Protein AF-A0A497JH13-F1 (afdb_monomer)

Solvent-accessible surface area (backbone atoms only — not comparable to full-atom values): 9779 Å² total; per-residue (Å²): 143,87,66,75,63,64,57,53,52,51,52,52,53,51,50,53,54,51,53,51,50,53,52,52,50,50,54,51,53,50,53,51,51,52,51,50,52,52,50,51,52,51,53,50,50,53,50,52,53,51,50,52,52,51,51,53,53,52,52,50,53,51,52,52,51,54,50,51,51,51,51,50,52,52,50,53,49,54,51,54,51,50,53,51,53,49,51,52,52,52,57,51,58,72,45,37,68,62,48,49,70,30,69,67,48,52,52,55,50,62,74,70,51,70,96,70,60,76,36,26,41,16,37,42,71,74,53,38,77,72,43,76,66,43,42,80,38,87,93,45,40,29,39,33,41,34,38,98,90,50,74,51,77,58,26,51,63,59,54,47,61,77,38,39,68,62,51,52,52,49,50,48,50,75,76,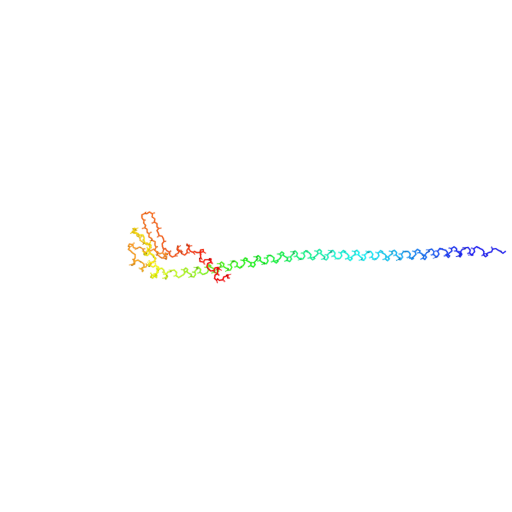74,104

Radius of gyration: 49.47 Å; Cα contacts (8 Å, |Δi|>4): 116; chains: 1; bounding box: 92×30×141 Å

Sequence (177 aa):
MQLGNKEYIKESIKQYYLEQLKEFHKEIQQKEKEIQLKAAEQIKRLREEALQRLQRELATVRASTLNEEKLKAKREYEMLREELIERVLQELKKKLPQLSSSQQYIKAVKRNMPKEYEYALVGNEKLKKIFKKAKISKGIQGVKFVTKDAVIDFTLDRMLEAKQDMIRESIAKEVFS

Organism: NCBI:txid3101447

Foldseek 3Di:
DPDVPPVVVVVVVVVVVVVVVVVVVVVVVVVVVVVVVVVVVVVVVVVVVVVVVVVVVVVVVVVVVVVVVVVVVVVVVVVVLVVVLVVVLVVVVVCLLVVQLDPVLVVVCVVVPDPDFPAKEACDPSVVVVDPRYDYDHPFRHIWTHHPVDIRDSTPVVVCVVCSVVSSVVCCVPPPD

pLDDT: mean 89.24, std 7.9, range [43.53, 96.62]

Mean predicted aligned error: 11.91 Å

Structure (mmCIF, N/CA/C/O backbone):
data_AF-A0A497JH13-F1
#
_entry.id   AF-A0A497JH13-F1
#
loop_
_atom_site.group_PDB
_atom_site.id
_atom_site.type_symbol
_atom_site.label_atom_id
_atom_site.label_alt_id
_atom_site.label_comp_id
_atom_site.label_asym_id
_atom_site.label_entity_id
_atom_site.label_seq_id
_atom_site.pdbx_PDB_ins_code
_atom_site.Cartn_x
_atom_site.Cartn_y
_atom_site.Cartn_z
_atom_site.occupancy
_atom_site.B_iso_or_equiv
_atom_site.auth_seq_id
_atom_site.auth_comp_id
_atom_site.auth_asym_id
_atom_site.auth_atom_id
_atom_site.pdbx_PDB_model_num
ATOM 1 N N . MET A 1 1 ? -58.836 -1.565 98.739 1.00 43.53 1 MET A N 1
ATOM 2 C CA . MET A 1 1 ? -58.625 -2.287 97.464 1.00 43.53 1 MET A CA 1
ATOM 3 C C . MET A 1 1 ? -58.369 -1.274 96.349 1.00 43.53 1 MET A C 1
ATOM 5 O O . MET A 1 1 ? -59.324 -0.749 95.803 1.00 43.53 1 MET A O 1
ATOM 9 N N . GLN A 1 2 ? -57.111 -0.937 96.046 1.00 48.12 2 GLN A N 1
ATOM 10 C CA . GLN A 1 2 ? -56.742 -0.070 94.908 1.00 48.12 2 GLN A CA 1
ATOM 11 C C . GLN A 1 2 ? -55.354 -0.474 94.371 1.00 48.12 2 GLN A C 1
ATOM 13 O O . GLN A 1 2 ? -54.398 0.289 94.439 1.00 48.12 2 GLN A O 1
ATOM 18 N N . LEU A 1 3 ? -55.227 -1.711 93.882 1.00 47.97 3 LEU A N 1
ATOM 19 C CA . LEU A 1 3 ? -54.008 -2.192 93.206 1.00 47.97 3 LEU A CA 1
ATOM 20 C C . LEU A 1 3 ? -54.233 -2.498 91.712 1.00 47.97 3 LEU A C 1
ATOM 22 O O . LEU A 1 3 ? -53.306 -2.352 90.928 1.00 47.97 3 LEU A O 1
ATOM 26 N N . GLY A 1 4 ? -55.473 -2.749 91.272 1.00 54.22 4 GLY A N 1
ATOM 27 C CA . GLY A 1 4 ? -55.774 -3.124 89.880 1.00 54.22 4 GLY A CA 1
ATOM 28 C C . GLY A 1 4 ? -55.618 -2.028 88.812 1.00 54.22 4 GLY A C 1
ATOM 29 O O . GLY A 1 4 ? -55.658 -2.338 87.629 1.00 54.22 4 GLY A O 1
ATOM 30 N N . ASN A 1 5 ? -55.421 -0.756 89.184 1.00 65.81 5 ASN A N 1
ATOM 31 C CA . ASN A 1 5 ? -55.412 0.358 88.220 1.00 65.81 5 ASN A CA 1
ATOM 32 C C . ASN A 1 5 ? -53.997 0.734 87.731 1.00 65.81 5 ASN A C 1
ATOM 34 O O . ASN A 1 5 ? -53.812 1.164 86.598 1.00 65.81 5 ASN A O 1
ATOM 38 N N . LYS A 1 6 ? -52.963 0.545 88.564 1.00 69.00 6 LYS A N 1
ATOM 39 C CA . LYS A 1 6 ? -51.573 0.900 88.210 1.00 69.00 6 LYS A CA 1
ATOM 40 C C . LYS A 1 6 ? -50.921 -0.126 87.282 1.00 69.00 6 LYS A C 1
ATOM 42 O O . LYS A 1 6 ? -50.152 0.256 86.404 1.00 69.00 6 LYS A O 1
ATOM 47 N N . GLU A 1 7 ? -51.217 -1.409 87.470 1.00 76.69 7 GLU A N 1
ATOM 48 C CA . GLU A 1 7 ? -50.731 -2.487 86.597 1.00 76.69 7 GLU A CA 1
ATOM 49 C C . GLU A 1 7 ? -51.400 -2.440 85.224 1.00 76.69 7 GLU A C 1
ATOM 51 O O . GLU A 1 7 ? -50.707 -2.522 84.214 1.00 76.69 7 GLU A O 1
ATOM 56 N N . TYR A 1 8 ? -52.703 -2.156 85.173 1.00 79.81 8 TYR A N 1
ATOM 57 C CA . TYR A 1 8 ? -53.435 -1.989 83.916 1.00 79.81 8 TYR A CA 1
ATOM 58 C C . TYR A 1 8 ? -52.899 -0.827 83.058 1.00 79.81 8 TYR A C 1
ATOM 60 O O . TYR A 1 8 ? -52.722 -0.961 81.845 1.00 79.81 8 TYR A O 1
ATOM 68 N N . ILE A 1 9 ? -52.563 0.306 83.689 1.00 81.00 9 ILE A N 1
ATOM 69 C CA . ILE A 1 9 ? -51.946 1.455 83.005 1.00 81.00 9 ILE A CA 1
ATOM 70 C C . ILE A 1 9 ? -50.546 1.102 82.480 1.00 81.00 9 ILE A C 1
ATOM 72 O O . ILE A 1 9 ? -50.215 1.448 81.348 1.00 81.00 9 ILE A O 1
ATOM 76 N N . LYS A 1 10 ? -49.725 0.384 83.260 1.00 85.00 10 LYS A N 1
ATOM 77 C CA . LYS A 1 10 ? -48.391 -0.058 82.814 1.00 85.00 10 LYS A CA 1
ATOM 78 C C . LYS A 1 10 ? -48.466 -1.002 81.614 1.00 85.00 10 LYS A C 1
ATOM 80 O O . LYS A 1 10 ? -47.692 -0.833 80.675 1.00 85.00 10 LYS A O 1
ATOM 85 N N . GLU A 1 11 ? -49.393 -1.957 81.632 1.00 85.38 11 GLU A N 1
ATOM 86 C CA . GLU A 1 11 ? -49.595 -2.895 80.523 1.00 85.38 11 GLU A CA 1
ATOM 87 C C . GLU A 1 11 ? -50.052 -2.153 79.257 1.00 85.38 11 GLU A C 1
ATOM 89 O O . GLU A 1 11 ? -49.515 -2.384 78.178 1.00 85.38 11 GLU A O 1
ATOM 94 N N . SER A 1 12 ? -50.962 -1.184 79.400 1.00 83.06 12 SER A N 1
ATOM 95 C CA . SER A 1 12 ? -51.455 -0.361 78.284 1.00 83.06 12 SER A CA 1
ATOM 96 C C . SER A 1 12 ? -50.350 0.500 77.661 1.00 83.06 12 SER A C 1
ATOM 98 O O . SER A 1 12 ? -50.209 0.545 76.441 1.00 83.06 12 SER A O 1
ATOM 100 N N . ILE A 1 13 ? -49.511 1.132 78.490 1.00 86.06 13 ILE A N 1
ATOM 101 C CA . ILE A 1 13 ? -48.342 1.897 78.026 1.00 86.06 13 ILE A CA 1
ATOM 102 C C . ILE A 1 13 ? -47.357 0.977 77.292 1.00 86.06 13 ILE A C 1
ATOM 104 O O . ILE A 1 13 ? -46.839 1.329 76.233 1.00 86.06 13 ILE A O 1
ATOM 108 N N . LYS A 1 14 ? -47.115 -0.226 77.822 1.00 89.50 14 LYS A N 1
ATOM 109 C CA . LYS A 1 14 ? -46.233 -1.216 77.197 1.00 89.50 14 LYS A CA 1
ATOM 110 C C . LYS A 1 14 ? -46.767 -1.678 75.838 1.00 89.50 14 LYS A C 1
ATOM 112 O O . LYS A 1 14 ? -45.983 -1.767 74.899 1.00 89.50 14 LYS A O 1
ATOM 117 N N . GLN A 1 15 ? -48.070 -1.936 75.717 1.00 89.56 15 GLN A N 1
ATOM 118 C CA . GLN A 1 15 ? -48.700 -2.298 74.441 1.00 89.56 15 GLN A CA 1
ATOM 119 C C . GLN A 1 15 ? -48.585 -1.165 73.415 1.00 89.56 15 GLN A C 1
ATOM 121 O O . GLN A 1 15 ? -48.159 -1.420 72.293 1.00 89.56 15 GLN A O 1
ATOM 126 N N . TYR A 1 16 ? -48.831 0.084 73.821 1.00 91.31 16 TYR A N 1
ATOM 127 C CA . TYR A 1 16 ? -48.671 1.254 72.952 1.00 91.31 16 TYR A CA 1
ATOM 128 C C . TYR A 1 16 ? -47.244 1.381 72.392 1.00 91.31 16 TYR A C 1
ATOM 130 O O . TYR A 1 16 ? -47.050 1.533 71.187 1.00 91.31 16 TYR A O 1
ATOM 138 N N . TYR A 1 17 ? -46.218 1.250 73.243 1.00 91.00 17 TYR A N 1
ATOM 139 C CA . TYR A 1 17 ? -44.827 1.288 72.778 1.00 91.00 17 TYR A CA 1
ATOM 140 C C . TYR A 1 17 ? -44.449 0.074 71.918 1.00 91.00 17 TYR A C 1
ATOM 142 O O . TYR A 1 17 ? -43.650 0.211 70.994 1.00 91.00 17 TYR A O 1
ATOM 150 N N . LEU A 1 18 ? -45.016 -1.109 72.181 1.00 93.00 18 LEU A N 1
ATOM 151 C CA . LEU A 1 18 ? -44.804 -2.295 71.345 1.00 93.00 18 LEU A CA 1
ATOM 152 C C . LEU A 1 18 ? -45.446 -2.152 69.960 1.00 93.00 18 LEU A C 1
ATOM 154 O O . LEU A 1 18 ? -44.861 -2.604 68.976 1.00 93.00 18 LEU A O 1
ATOM 158 N N . GLU A 1 19 ? -46.620 -1.529 69.862 1.00 91.56 19 GLU A N 1
ATOM 159 C CA . GLU A 1 19 ? -47.260 -1.210 68.582 1.00 91.56 19 GLU A CA 1
ATOM 160 C C . GLU A 1 19 ? -46.452 -0.176 67.797 1.00 91.56 19 GLU A C 1
ATOM 162 O O . GLU A 1 19 ? -46.115 -0.430 66.641 1.00 91.56 19 GLU A O 1
ATOM 167 N N . GLN A 1 20 ? -46.020 0.907 68.451 1.00 91.12 20 GLN A N 1
ATOM 168 C CA . GLN A 1 20 ? -45.121 1.902 67.853 1.00 91.12 20 GLN A CA 1
ATOM 169 C C . GLN A 1 20 ? -43.818 1.263 67.349 1.00 91.12 20 GLN A C 1
ATOM 171 O O . GLN A 1 20 ? -43.392 1.516 66.225 1.00 91.12 20 GLN A O 1
ATOM 176 N N . LEU A 1 21 ? -43.197 0.377 68.138 1.00 90.88 21 LEU A N 1
ATOM 177 C CA . LEU A 1 21 ? -41.993 -0.347 67.720 1.00 90.88 21 LEU A CA 1
ATOM 178 C C . LEU A 1 21 ? -42.239 -1.220 66.484 1.00 90.88 21 LEU A C 1
ATOM 180 O O . LEU A 1 21 ? -41.375 -1.281 65.610 1.00 90.88 21 LEU A O 1
ATOM 184 N N . LYS A 1 22 ? -43.400 -1.878 66.379 1.00 92.25 22 LYS A N 1
ATOM 185 C CA . LYS A 1 22 ? -43.763 -2.669 65.192 1.00 92.25 22 LYS A CA 1
ATOM 186 C C . LYS A 1 22 ? -43.951 -1.791 63.955 1.00 92.25 22 LYS A C 1
ATOM 188 O O . LYS A 1 22 ? -43.537 -2.205 62.874 1.00 92.25 22 LYS A O 1
ATOM 193 N N . GLU A 1 23 ? -44.556 -0.613 64.094 1.00 92.12 23 GLU A N 1
ATOM 194 C CA . GLU A 1 23 ? -44.700 0.348 62.993 1.00 92.12 23 GLU A CA 1
ATOM 195 C C . GLU A 1 23 ? -43.343 0.882 62.532 1.00 92.12 23 GLU A C 1
ATOM 197 O O . GLU A 1 23 ? -43.025 0.770 61.348 1.00 92.12 23 GLU A O 1
ATOM 202 N N . PHE A 1 24 ? -42.485 1.321 63.458 1.00 92.25 24 PHE A N 1
ATOM 203 C CA . PHE A 1 24 ? -41.126 1.753 63.122 1.00 92.25 24 PHE A CA 1
ATOM 204 C C . PHE A 1 24 ? -40.323 0.652 62.425 1.00 92.25 24 PHE A C 1
ATOM 206 O O . PHE A 1 24 ? -39.610 0.921 61.460 1.00 92.25 24 PHE A O 1
ATOM 213 N N . HIS A 1 25 ? -40.453 -0.603 62.863 1.00 92.81 25 HIS A N 1
ATOM 214 C CA . HIS A 1 25 ? -39.753 -1.713 62.220 1.00 92.81 25 HIS A CA 1
ATOM 215 C C . HIS A 1 25 ? -40.239 -1.950 60.783 1.00 92.81 25 HIS A C 1
ATOM 217 O O . HIS A 1 25 ? -39.425 -2.207 59.896 1.00 92.81 25 HIS A O 1
ATOM 223 N N . LYS A 1 26 ? -41.548 -1.819 60.528 1.00 93.88 26 LYS A N 1
ATOM 224 C CA . LYS A 1 26 ? -42.109 -1.898 59.170 1.00 93.88 26 LYS A CA 1
ATOM 225 C C . LYS A 1 26 ? -41.604 -0.760 58.284 1.00 93.88 26 LYS A C 1
ATOM 227 O O . LYS A 1 26 ? -41.206 -1.021 57.151 1.00 93.88 26 LYS A O 1
ATOM 232 N N . GLU A 1 27 ? -41.569 0.470 58.794 1.00 93.31 27 GLU A N 1
ATOM 233 C CA . GLU A 1 27 ? -41.049 1.622 58.048 1.00 93.31 27 GLU A CA 1
ATOM 234 C C . GLU A 1 27 ? -39.561 1.475 57.713 1.00 93.31 27 GLU A C 1
ATOM 236 O O . GLU A 1 27 ? -39.153 1.762 56.587 1.00 93.31 27 GLU A O 1
ATOM 241 N N . ILE A 1 28 ? -38.750 0.995 58.663 1.00 93.44 28 ILE A N 1
ATOM 242 C CA . ILE A 1 28 ? -37.323 0.726 58.441 1.00 93.44 28 ILE A CA 1
ATOM 243 C C . ILE A 1 28 ? -37.155 -0.332 57.349 1.00 93.44 28 ILE A C 1
ATOM 245 O O . ILE A 1 28 ? -36.429 -0.094 56.387 1.00 93.44 28 ILE A O 1
ATOM 249 N N . GLN A 1 29 ? -37.879 -1.452 57.431 1.00 93.62 29 GLN A N 1
ATOM 250 C CA . GLN A 1 29 ? -37.817 -2.507 56.413 1.00 93.62 29 GLN A CA 1
ATOM 251 C C . GLN A 1 29 ? -38.259 -2.017 55.030 1.00 93.62 29 GLN A C 1
ATOM 253 O O . GLN A 1 29 ? -37.704 -2.432 54.010 1.00 93.62 29 GLN A O 1
ATOM 258 N N . GLN A 1 30 ? -39.259 -1.137 54.970 1.00 94.56 30 GLN A N 1
ATOM 259 C CA . GLN A 1 30 ? -39.715 -0.558 53.711 1.00 94.56 30 GLN A CA 1
ATOM 260 C C . GLN A 1 30 ? -38.659 0.385 53.119 1.00 94.56 30 GLN A C 1
ATOM 262 O O . GLN A 1 30 ? -38.332 0.263 51.937 1.00 94.56 30 GLN A O 1
ATOM 267 N N . LYS A 1 31 ? -38.046 1.244 53.943 1.00 93.00 31 LYS A N 1
ATOM 268 C CA . LYS A 1 31 ? -36.932 2.108 53.522 1.00 93.00 31 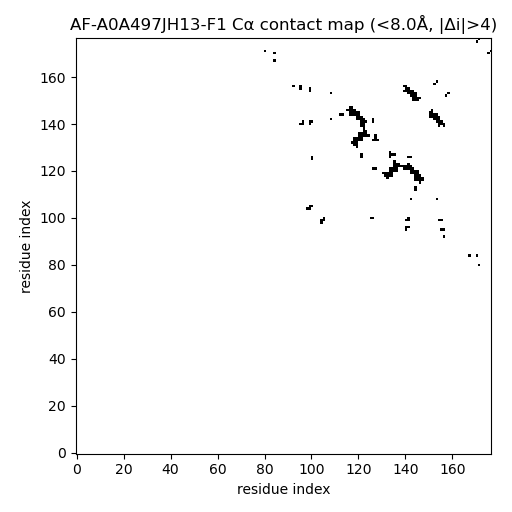LYS A CA 1
ATOM 269 C C . LYS A 1 31 ? -35.711 1.307 53.077 1.00 93.00 31 LYS A C 1
ATOM 271 O O . LYS A 1 31 ? -35.107 1.649 52.065 1.00 93.00 31 LYS A O 1
ATOM 276 N N . GLU A 1 32 ? -35.362 0.229 53.775 1.00 93.62 32 GLU A N 1
ATOM 277 C CA . GLU A 1 32 ? -34.267 -0.659 53.371 1.00 93.62 32 GLU A CA 1
ATOM 278 C C . GLU A 1 32 ? -34.520 -1.275 51.992 1.00 93.62 32 GLU A C 1
ATOM 280 O O . GLU A 1 32 ? -33.629 -1.246 51.142 1.00 93.62 32 GLU A O 1
ATOM 285 N N . LYS A 1 33 ? -35.740 -1.761 51.723 1.00 95.12 33 LYS A N 1
ATOM 286 C CA . LYS A 1 33 ? -36.110 -2.291 50.400 1.00 95.12 33 LYS A CA 1
ATOM 287 C C . LYS A 1 33 ? -36.024 -1.230 49.305 1.00 95.12 33 LYS A C 1
ATOM 289 O O . LYS A 1 33 ? -35.497 -1.509 48.231 1.00 95.12 33 LYS A O 1
ATOM 294 N N . GLU A 1 34 ? -36.503 -0.015 49.565 1.00 95.25 34 GLU A N 1
ATOM 295 C CA . GLU A 1 34 ? -36.404 1.092 48.606 1.00 95.25 34 GLU A CA 1
ATOM 296 C C . GLU A 1 34 ? -34.950 1.476 48.309 1.00 95.25 34 GLU A C 1
ATOM 298 O O . GLU A 1 34 ? -34.594 1.697 47.150 1.00 95.25 34 GLU A O 1
ATOM 303 N N . ILE A 1 35 ? -34.097 1.529 49.336 1.00 94.62 35 ILE A N 1
ATOM 304 C CA . ILE A 1 35 ? -32.666 1.817 49.179 1.00 94.62 35 ILE A CA 1
ATOM 305 C C . ILE A 1 35 ? -31.987 0.705 48.376 1.00 94.62 35 ILE A C 1
ATOM 307 O O . ILE A 1 35 ? -31.229 1.002 47.454 1.00 94.62 35 ILE A O 1
ATOM 311 N N . GLN A 1 36 ? -32.284 -0.563 48.673 1.00 94.69 36 GLN A N 1
ATOM 312 C CA . GLN A 1 36 ? -31.735 -1.704 47.937 1.00 94.69 36 GLN A CA 1
ATOM 313 C C . GLN A 1 36 ? -32.146 -1.688 46.461 1.00 94.69 36 GLN A C 1
ATOM 315 O O . GLN A 1 36 ? -31.299 -1.901 45.594 1.00 94.69 36 GLN A O 1
ATOM 320 N N . LEU A 1 37 ? -33.413 -1.385 46.161 1.00 96.06 37 LEU A N 1
ATOM 321 C CA . LEU A 1 37 ? -33.902 -1.264 44.785 1.00 96.06 37 LEU A CA 1
ATOM 322 C C . LEU A 1 37 ? -33.203 -0.124 44.037 1.00 96.06 37 LEU A C 1
ATOM 324 O O . LEU A 1 37 ? -32.676 -0.345 42.947 1.00 96.06 37 LEU A O 1
ATOM 328 N N . LYS A 1 38 ? -33.111 1.066 44.643 1.00 95.38 38 LYS A N 1
ATOM 329 C CA . LYS A 1 38 ? -32.410 2.214 44.042 1.00 95.38 38 LYS A CA 1
ATOM 330 C C . LYS A 1 38 ? -30.930 1.919 43.806 1.00 95.38 38 LYS A C 1
ATOM 332 O O . LYS A 1 38 ? -30.407 2.230 42.737 1.00 95.38 38 LYS A O 1
ATOM 337 N N . ALA A 1 39 ? -30.260 1.280 44.765 1.00 94.94 39 ALA A N 1
ATOM 338 C CA . ALA A 1 39 ? -28.865 0.878 44.619 1.00 94.94 39 ALA A CA 1
ATOM 339 C C . ALA A 1 39 ? -28.689 -0.146 43.487 1.00 94.94 39 ALA A C 1
ATOM 341 O O . ALA A 1 39 ? -27.774 -0.011 42.675 1.00 94.94 39 ALA A O 1
ATOM 342 N N . ALA A 1 40 ? -29.582 -1.135 43.381 1.00 95.50 40 ALA A N 1
ATOM 343 C CA . ALA A 1 40 ? -29.550 -2.128 42.310 1.00 95.50 40 ALA A CA 1
ATOM 344 C C . ALA A 1 40 ? -29.756 -1.492 40.925 1.00 95.50 40 ALA A C 1
ATOM 346 O O . ALA A 1 40 ? -29.015 -1.801 39.989 1.00 95.50 40 ALA A O 1
ATOM 347 N N . GLU A 1 41 ? -30.708 -0.564 40.793 1.00 96.06 41 GLU A N 1
ATOM 348 C CA . GLU A 1 41 ? -30.922 0.197 39.557 1.00 96.06 41 GLU A CA 1
ATOM 349 C C . GLU A 1 41 ? -29.704 1.047 39.190 1.00 96.06 41 GLU A C 1
ATOM 351 O O . GLU A 1 41 ? -29.288 1.071 38.030 1.00 96.06 41 GLU A O 1
ATOM 356 N N . GLN A 1 42 ? -29.093 1.711 40.172 1.00 95.56 42 GLN A N 1
ATOM 357 C CA . GLN A 1 42 ? -27.920 2.549 39.949 1.00 95.56 42 GLN A CA 1
ATOM 358 C C . GLN A 1 42 ? -26.699 1.717 39.536 1.00 95.56 42 GLN A C 1
ATOM 360 O O . GLN A 1 42 ? -26.006 2.076 38.585 1.00 95.56 42 GLN A O 1
ATOM 365 N N . ILE A 1 43 ? -26.476 0.561 40.171 1.00 95.56 43 ILE A N 1
ATOM 366 C CA . ILE A 1 43 ? -25.432 -0.394 39.772 1.00 95.56 43 ILE A CA 1
ATOM 367 C C . ILE A 1 43 ? -25.677 -0.896 38.347 1.00 95.56 43 ILE A C 1
ATOM 369 O O . ILE A 1 43 ? -24.735 -0.981 37.557 1.00 95.56 43 ILE A O 1
ATOM 373 N N . LYS A 1 44 ? -26.928 -1.214 37.994 1.00 96.25 44 LYS A N 1
ATOM 374 C CA . LYS A 1 44 ? -27.282 -1.656 36.641 1.00 96.25 44 LYS A CA 1
ATOM 375 C C . LYS A 1 44 ? -26.972 -0.574 35.602 1.00 96.25 44 LYS A C 1
ATOM 377 O O . LYS A 1 44 ? -26.292 -0.875 34.624 1.00 96.25 44 LYS A O 1
ATOM 382 N N . ARG A 1 45 ? -27.375 0.677 35.848 1.00 96.19 45 ARG A N 1
ATOM 383 C CA . ARG A 1 45 ? -27.070 1.814 34.959 1.00 96.19 45 ARG A CA 1
ATOM 384 C C . ARG A 1 45 ? -25.568 2.025 34.787 1.00 96.19 45 ARG A C 1
ATOM 386 O O . ARG A 1 45 ? -25.096 2.126 33.661 1.00 96.19 45 ARG A O 1
ATOM 393 N N . LEU A 1 46 ? -24.800 2.006 35.878 1.00 96.25 46 LEU A N 1
ATOM 394 C CA . LEU A 1 46 ? -23.341 2.158 35.817 1.00 96.25 46 LEU A CA 1
ATOM 395 C C . LEU A 1 46 ? -22.672 1.033 35.015 1.00 96.25 46 LEU A C 1
ATOM 397 O O . LEU A 1 46 ? -21.733 1.287 34.261 1.00 96.25 46 LEU A O 1
ATOM 401 N N . ARG A 1 47 ? -23.162 -0.207 35.138 1.00 95.56 47 ARG A N 1
ATOM 402 C CA . ARG A 1 47 ? -22.678 -1.335 34.326 1.00 95.56 47 ARG A CA 1
ATOM 403 C C . ARG A 1 47 ? -22.988 -1.145 32.845 1.00 95.56 47 ARG A C 1
ATOM 405 O O . ARG A 1 47 ? -22.119 -1.403 32.018 1.00 95.56 47 ARG A O 1
ATOM 412 N N . GLU A 1 48 ? -24.195 -0.698 32.510 1.00 96.62 48 GLU A N 1
ATOM 413 C CA . GLU A 1 48 ? -24.593 -0.424 31.125 1.00 96.62 48 GLU A CA 1
ATOM 414 C C . GLU A 1 48 ? -23.752 0.705 30.512 1.00 96.62 48 GLU A C 1
ATOM 416 O O . GLU A 1 48 ? -23.235 0.550 29.406 1.00 96.62 48 GLU A O 1
ATOM 421 N N . GLU A 1 49 ? -23.525 1.797 31.245 1.00 96.25 49 GLU A N 1
ATOM 422 C CA . GLU A 1 49 ? -22.659 2.895 30.805 1.00 96.25 49 GLU A CA 1
ATOM 423 C C . GLU A 1 49 ? -21.207 2.446 30.603 1.00 96.25 49 GLU A C 1
ATOM 425 O O . GLU A 1 49 ? -20.592 2.780 29.587 1.00 96.25 49 GLU A O 1
ATOM 430 N N . ALA A 1 50 ? -20.657 1.663 31.537 1.00 95.62 50 ALA A N 1
ATOM 431 C CA . A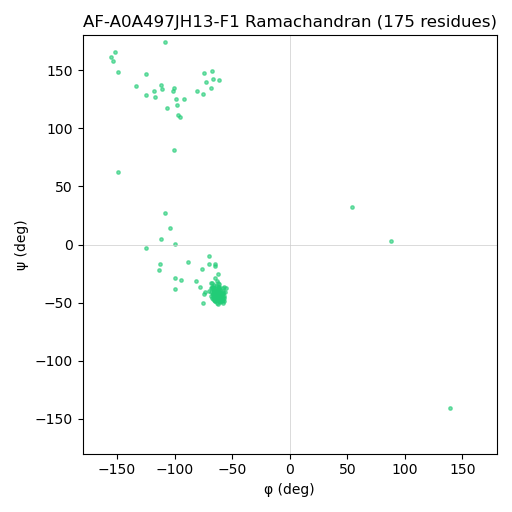LA A 1 50 ? -19.305 1.122 31.421 1.00 95.62 50 ALA A CA 1
ATOM 432 C C . ALA A 1 50 ? -19.169 0.195 30.203 1.00 95.62 50 ALA A C 1
ATOM 434 O O . ALA A 1 50 ? -18.210 0.319 29.442 1.00 95.62 50 ALA A O 1
ATOM 435 N N . LEU A 1 51 ? -20.151 -0.684 29.970 1.00 96.50 51 LEU A N 1
ATOM 436 C CA . LEU A 1 51 ? -20.183 -1.561 28.797 1.00 96.50 51 LEU A CA 1
ATOM 437 C C . LEU A 1 51 ? -20.254 -0.765 27.493 1.00 96.50 51 LEU A C 1
ATOM 439 O O . LEU A 1 51 ? -19.516 -1.067 26.558 1.00 96.50 51 LEU A O 1
ATOM 443 N N . GLN A 1 52 ? -21.092 0.272 27.428 1.00 96.06 52 GLN A N 1
ATOM 444 C CA . GLN A 1 52 ? -21.185 1.127 26.244 1.00 96.06 52 GLN A CA 1
ATOM 445 C C . GLN A 1 52 ? -19.879 1.881 25.970 1.00 96.06 52 GLN A C 1
ATOM 447 O O . GLN A 1 52 ? -19.460 1.971 24.815 1.00 96.06 52 GLN A O 1
ATOM 452 N N . ARG A 1 53 ? -19.214 2.409 27.008 1.00 95.56 53 ARG A N 1
ATOM 453 C CA . ARG A 1 53 ? -17.898 3.055 26.862 1.00 95.56 53 ARG A CA 1
ATOM 454 C C . ARG A 1 53 ? -16.865 2.071 26.323 1.00 95.56 53 ARG A C 1
ATOM 456 O O . ARG A 1 53 ? -16.226 2.361 25.315 1.00 95.56 53 ARG A O 1
ATOM 463 N N . LEU A 1 54 ? -16.791 0.883 26.918 1.00 96.38 54 LEU A N 1
ATOM 464 C CA . LEU A 1 54 ? -15.841 -0.153 26.523 1.00 96.38 54 LEU A CA 1
ATOM 465 C C . LEU A 1 54 ? -16.085 -0.621 25.082 1.00 96.38 54 LEU A C 1
ATOM 467 O O . LEU A 1 54 ? -15.142 -0.770 24.314 1.00 96.38 54 LEU A O 1
ATOM 471 N N . GLN A 1 55 ? -17.345 -0.767 24.662 1.00 94.88 55 GLN A N 1
ATOM 472 C CA . GLN A 1 55 ? -17.686 -1.085 23.271 1.00 94.88 55 GLN A CA 1
ATOM 473 C C . GLN A 1 55 ? -17.238 0.002 22.284 1.00 94.88 55 GLN A C 1
ATOM 475 O O . GLN A 1 55 ? -16.735 -0.330 21.209 1.00 94.88 55 GLN A O 1
ATOM 480 N N . ARG A 1 56 ? -17.389 1.288 22.629 1.00 95.44 56 ARG A N 1
ATOM 481 C CA . ARG A 1 56 ? -16.942 2.406 21.776 1.00 95.44 56 ARG A CA 1
ATOM 482 C C . ARG A 1 56 ? -15.421 2.456 21.654 1.00 95.44 56 ARG A C 1
ATOM 484 O O . ARG A 1 56 ? -14.904 2.620 20.549 1.00 95.44 56 ARG A O 1
ATOM 491 N N . GLU A 1 57 ? -14.708 2.280 22.762 1.00 95.44 57 GLU A N 1
ATOM 492 C CA . GLU A 1 57 ? -13.243 2.213 22.767 1.00 95.44 57 GLU A CA 1
ATOM 493 C C . GLU A 1 57 ? -12.750 1.036 21.924 1.0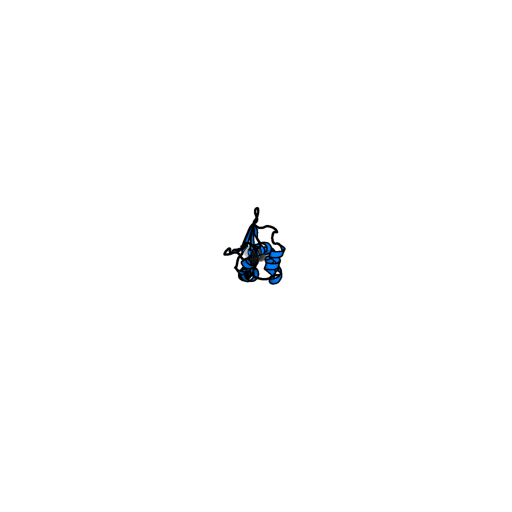0 95.44 57 GLU A C 1
ATOM 495 O O . GLU A 1 57 ? -11.910 1.206 21.044 1.00 95.44 57 GLU A O 1
ATOM 500 N N . LEU A 1 58 ? -13.345 -0.143 22.102 1.00 95.75 58 LEU A N 1
ATOM 501 C CA . LEU A 1 58 ? -12.973 -1.349 21.367 1.00 95.75 58 LEU A CA 1
ATOM 502 C C . LEU A 1 58 ? -13.273 -1.213 19.864 1.00 95.75 58 LEU A C 1
ATOM 504 O O . LEU A 1 58 ? -12.470 -1.641 19.036 1.00 95.75 58 LEU A O 1
ATOM 508 N N . ALA A 1 59 ? -14.381 -0.566 19.491 1.00 93.88 59 ALA A N 1
ATOM 509 C CA . ALA A 1 59 ? -14.672 -0.225 18.098 1.00 93.88 59 ALA A CA 1
ATOM 510 C C . ALA A 1 59 ? -13.628 0.739 17.507 1.00 93.88 59 ALA A C 1
ATOM 512 O O . ALA A 1 59 ? -13.204 0.555 16.367 1.00 93.88 59 ALA A O 1
ATOM 513 N N . THR A 1 60 ? -13.178 1.720 18.293 1.00 94.12 60 THR A N 1
ATOM 514 C CA . THR A 1 60 ? -12.153 2.690 17.881 1.00 94.12 60 THR A CA 1
ATOM 515 C C . THR A 1 60 ? -10.809 2.004 17.653 1.00 94.12 60 THR A C 1
ATOM 517 O O . THR A 1 60 ? -10.213 2.171 16.591 1.00 94.12 60 THR A O 1
ATOM 520 N N . VAL A 1 61 ? -10.379 1.165 18.600 1.00 94.81 61 VAL A N 1
ATOM 521 C CA . VAL A 1 61 ? -9.136 0.387 18.496 1.00 94.81 61 VAL A CA 1
ATOM 522 C C . VAL A 1 61 ? -9.192 -0.576 17.310 1.00 94.81 61 VAL A C 1
ATOM 524 O O . VAL A 1 61 ? -8.256 -0.647 16.522 1.00 94.81 61 VAL A O 1
ATOM 527 N N . ARG A 1 62 ? -10.312 -1.282 17.110 1.00 93.50 62 ARG A N 1
ATOM 528 C CA . ARG A 1 62 ? -10.472 -2.155 15.936 1.00 93.50 62 ARG A CA 1
ATOM 529 C C . ARG A 1 62 ? -10.366 -1.378 14.631 1.00 93.50 62 ARG A C 1
ATOM 531 O O . ARG A 1 62 ? -9.704 -1.844 13.710 1.00 93.50 62 ARG A O 1
ATOM 538 N N . ALA A 1 63 ? -11.003 -0.213 14.541 1.00 94.19 63 ALA A N 1
ATOM 539 C CA . ALA A 1 63 ? -10.942 0.615 13.343 1.00 94.19 63 ALA A CA 1
ATOM 540 C C . ALA A 1 63 ? -9.516 1.117 13.068 1.00 94.19 63 ALA A C 1
ATOM 542 O O . ALA A 1 63 ? -9.084 1.090 11.915 1.00 94.19 63 ALA A O 1
ATOM 543 N N . SER A 1 64 ? -8.769 1.528 14.100 1.00 94.19 64 SER A N 1
ATOM 544 C CA . SER A 1 64 ? -7.375 1.948 13.932 1.00 94.19 64 SER A CA 1
ATOM 545 C C . SER A 1 64 ? -6.487 0.790 13.483 1.00 94.19 64 SER A C 1
ATOM 547 O O . SER A 1 64 ? -5.794 0.933 12.480 1.00 94.19 64 SER A O 1
ATOM 549 N N . THR A 1 65 ? -6.575 -0.376 14.131 1.00 93.94 65 THR A N 1
ATOM 550 C CA . THR A 1 65 ? -5.791 -1.564 13.750 1.00 93.94 65 THR A CA 1
ATOM 551 C C . THR A 1 65 ? -6.094 -1.999 12.320 1.00 93.94 65 THR A C 1
ATOM 553 O O . THR A 1 65 ? -5.186 -2.238 11.532 1.00 93.94 65 THR A O 1
ATOM 556 N N . LEU A 1 66 ? -7.371 -2.033 11.937 1.00 94.62 66 LEU A N 1
ATOM 557 C CA . LEU A 1 66 ? -7.776 -2.450 10.596 1.00 94.62 66 LEU A CA 1
ATOM 558 C C . LEU A 1 66 ? -7.313 -1.442 9.529 1.00 94.62 66 LEU A C 1
ATOM 560 O O . LEU A 1 66 ? -6.954 -1.829 8.417 1.00 94.62 66 LEU A O 1
ATOM 564 N N . ASN A 1 67 ? -7.270 -0.149 9.859 1.00 94.44 67 ASN A N 1
ATOM 565 C CA . ASN A 1 67 ? -6.688 0.869 8.984 1.00 94.44 67 ASN A CA 1
ATOM 566 C C . ASN A 1 67 ? -5.165 0.727 8.860 1.00 94.44 67 ASN A C 1
ATOM 568 O O . ASN A 1 67 ? -4.639 0.857 7.755 1.00 94.44 67 ASN A O 1
ATOM 572 N N . GLU A 1 68 ? -4.458 0.432 9.951 1.00 94.25 68 GLU A N 1
ATOM 573 C CA . GLU A 1 68 ? -3.017 0.163 9.928 1.00 94.25 68 GLU A CA 1
ATOM 574 C C . GLU A 1 68 ? -2.687 -1.069 9.081 1.00 94.25 68 GLU A C 1
ATOM 576 O O . GLU A 1 68 ? -1.804 -1.005 8.224 1.00 94.25 68 GLU A O 1
ATOM 581 N N . GLU A 1 69 ? -3.437 -2.161 9.239 1.00 94.06 69 GLU A N 1
ATOM 582 C CA . GLU A 1 69 ? -3.280 -3.370 8.427 1.00 94.06 69 GLU A CA 1
ATOM 583 C C . GLU A 1 69 ? -3.574 -3.107 6.947 1.00 94.06 69 GLU A C 1
ATOM 585 O O . GLU A 1 69 ? -2.797 -3.519 6.085 1.00 94.06 69 GLU A O 1
ATOM 590 N N . LYS A 1 70 ? -4.634 -2.350 6.630 1.00 94.81 70 LYS A N 1
ATOM 591 C CA . LYS A 1 70 ? -4.925 -1.923 5.251 1.00 94.81 70 LYS A CA 1
ATOM 592 C C . LYS A 1 70 ? -3.788 -1.101 4.653 1.00 94.81 70 LYS A C 1
ATOM 594 O O . LYS A 1 70 ? -3.424 -1.308 3.496 1.00 94.81 70 LYS A O 1
ATOM 599 N N . LEU A 1 71 ? -3.223 -0.166 5.418 1.00 94.75 71 LEU A N 1
ATOM 600 C CA . LEU A 1 71 ? -2.089 0.641 4.969 1.00 94.75 71 LEU A CA 1
ATOM 601 C C . LEU A 1 71 ? -0.841 -0.216 4.760 1.00 94.75 71 LEU A C 1
ATOM 603 O O . LEU A 1 71 ? -0.136 -0.020 3.771 1.00 94.75 71 LEU A O 1
ATOM 607 N N . LYS A 1 72 ? -0.584 -1.173 5.655 1.00 94.75 72 LYS A N 1
ATOM 608 C CA . LYS A 1 72 ? 0.528 -2.116 5.535 1.00 94.75 72 LYS A CA 1
ATOM 609 C C . LYS A 1 72 ? 0.387 -2.977 4.280 1.00 94.75 72 LYS A C 1
ATOM 611 O O . LYS A 1 72 ? 1.294 -2.972 3.455 1.00 94.75 72 LYS A O 1
ATOM 616 N N . ALA A 1 73 ? -0.773 -3.600 4.079 1.00 94.25 73 ALA A N 1
ATOM 617 C CA . ALA A 1 73 ? -1.059 -4.408 2.897 1.00 94.25 73 ALA A CA 1
ATOM 618 C C . ALA A 1 73 ? -0.943 -3.590 1.601 1.00 94.25 73 ALA A C 1
ATOM 620 O O . ALA A 1 73 ? -0.346 -4.045 0.629 1.00 94.25 73 ALA A O 1
ATOM 621 N N . LYS A 1 74 ? -1.442 -2.345 1.592 1.00 94.00 74 LYS A N 1
ATOM 622 C CA . LYS A 1 74 ? -1.295 -1.445 0.439 1.00 94.00 74 LYS A CA 1
ATOM 623 C C . LYS A 1 74 ? 0.174 -1.135 0.134 1.00 94.00 74 LYS A C 1
ATOM 625 O O . LYS A 1 74 ? 0.557 -1.122 -1.030 1.00 94.00 74 LYS A O 1
ATOM 630 N N . ARG A 1 75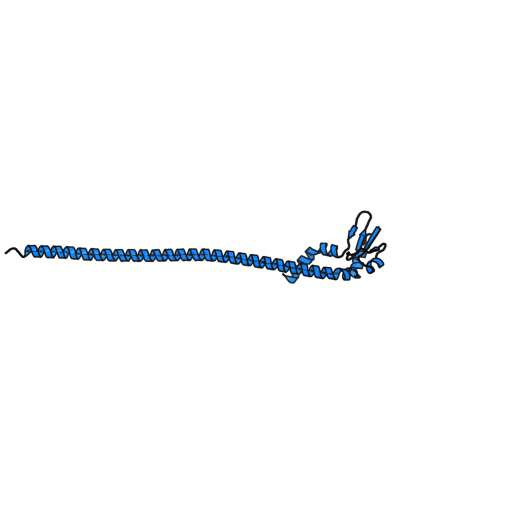 ? 0.999 -0.883 1.155 1.00 93.62 75 ARG A N 1
ATOM 631 C CA . ARG A 1 75 ? 2.440 -0.635 0.968 1.00 93.62 75 ARG A CA 1
ATOM 632 C C . ARG A 1 75 ? 3.156 -1.869 0.433 1.00 93.62 75 ARG A C 1
ATOM 634 O O . ARG A 1 75 ? 3.920 -1.744 -0.513 1.00 93.62 75 ARG A O 1
ATOM 641 N N . GLU A 1 76 ? 2.894 -3.038 1.010 1.00 94.19 76 GLU A N 1
ATOM 642 C CA . GLU A 1 76 ? 3.465 -4.310 0.548 1.00 94.19 76 GLU A CA 1
ATOM 643 C C . GLU A 1 76 ? 3.091 -4.598 -0.906 1.00 94.19 76 GLU A C 1
ATOM 645 O O . GLU A 1 76 ? 3.952 -4.960 -1.704 1.00 94.19 76 GLU A O 1
ATOM 650 N N . TYR A 1 77 ? 1.836 -4.345 -1.276 1.00 91.12 77 TYR A N 1
ATOM 651 C CA . TYR A 1 77 ? 1.375 -4.467 -2.651 1.00 91.12 77 TYR A CA 1
ATOM 652 C C . TYR A 1 77 ? 2.122 -3.532 -3.615 1.00 91.12 77 TYR A C 1
ATOM 654 O O . TYR A 1 77 ? 2.617 -3.992 -4.640 1.00 91.12 77 TYR A O 1
ATOM 662 N N . GLU A 1 78 ? 2.242 -2.238 -3.295 1.00 89.75 78 GLU A N 1
ATOM 663 C CA . GLU A 1 78 ? 2.961 -1.285 -4.156 1.00 89.75 78 GLU A CA 1
ATOM 664 C C . GLU A 1 78 ? 4.455 -1.625 -4.270 1.00 89.75 78 GLU A C 1
ATOM 666 O O . GLU A 1 78 ? 5.027 -1.495 -5.350 1.00 89.75 78 GLU A O 1
ATOM 671 N N . MET A 1 79 ? 5.081 -2.121 -3.195 1.00 92.25 79 MET A N 1
ATOM 672 C CA . MET A 1 79 ? 6.466 -2.603 -3.249 1.00 92.25 79 MET A CA 1
ATOM 673 C C . MET A 1 79 ? 6.608 -3.805 -4.187 1.00 92.25 79 MET A C 1
ATOM 675 O O . MET A 1 79 ? 7.452 -3.781 -5.077 1.00 92.25 79 MET A O 1
ATOM 679 N N . LEU A 1 80 ? 5.762 -4.831 -4.040 1.00 89.94 80 LEU A N 1
ATOM 680 C CA . LEU A 1 80 ? 5.793 -6.015 -4.907 1.00 89.94 80 LEU A CA 1
ATOM 681 C C . LEU A 1 80 ? 5.512 -5.664 -6.371 1.00 89.94 80 LEU A C 1
ATOM 683 O O . LEU A 1 80 ? 6.134 -6.216 -7.281 1.00 89.94 80 LEU A O 1
ATOM 687 N N . ARG A 1 81 ? 4.587 -4.730 -6.604 1.00 87.38 81 ARG A N 1
ATOM 688 C CA . ARG A 1 81 ? 4.278 -4.207 -7.935 1.00 87.38 81 ARG A CA 1
ATOM 689 C C . ARG A 1 81 ? 5.500 -3.542 -8.564 1.00 87.38 81 ARG A C 1
ATOM 691 O O . ARG A 1 81 ? 5.816 -3.831 -9.717 1.00 87.38 81 ARG A O 1
ATOM 698 N N . GLU A 1 82 ? 6.189 -2.686 -7.818 1.00 88.88 82 GLU A N 1
ATOM 699 C CA . GLU A 1 82 ? 7.388 -2.001 -8.300 1.00 88.88 82 GLU A CA 1
ATOM 700 C C . GLU A 1 82 ? 8.548 -2.981 -8.537 1.00 88.88 82 GLU A C 1
ATOM 702 O O . GLU A 1 82 ? 9.174 -2.934 -9.594 1.00 88.88 82 GLU A O 1
ATOM 707 N N . GLU A 1 83 ? 8.765 -3.944 -7.636 1.00 91.06 83 GLU A N 1
ATOM 708 C CA . GLU A 1 83 ? 9.758 -5.007 -7.833 1.00 91.06 83 GLU A CA 1
ATOM 709 C C . GLU A 1 83 ? 9.499 -5.812 -9.113 1.00 91.06 83 GLU A C 1
ATOM 711 O O . GLU A 1 83 ? 10.433 -6.148 -9.846 1.00 91.06 83 GLU A O 1
ATOM 716 N N . LEU A 1 84 ? 8.236 -6.136 -9.404 1.00 89.06 84 LEU A N 1
ATOM 717 C CA . LEU A 1 84 ? 7.872 -6.888 -10.602 1.00 89.06 84 LEU A CA 1
ATOM 718 C C . LEU A 1 84 ? 8.130 -6.071 -11.870 1.00 89.06 84 LEU A C 1
ATOM 720 O O . LEU A 1 84 ? 8.736 -6.577 -12.817 1.00 89.06 84 LEU A O 1
ATOM 724 N N . ILE A 1 85 ? 7.717 -4.802 -11.875 1.00 87.69 85 ILE A N 1
ATOM 725 C CA . ILE A 1 85 ? 7.990 -3.864 -12.969 1.00 87.69 85 ILE A CA 1
ATOM 726 C C . ILE A 1 85 ? 9.499 -3.755 -13.212 1.00 87.69 85 ILE A C 1
ATOM 728 O O . ILE A 1 85 ? 9.954 -3.845 -14.357 1.00 87.69 85 ILE A O 1
ATOM 732 N N . GLU A 1 86 ? 10.290 -3.602 -12.152 1.00 89.81 86 GLU A N 1
ATOM 733 C CA . GLU A 1 86 ? 11.738 -3.490 -12.266 1.00 89.81 86 GLU A CA 1
ATOM 734 C C . GLU A 1 86 ? 12.362 -4.773 -12.828 1.00 89.81 86 GLU A C 1
ATOM 736 O O . GLU A 1 86 ? 13.190 -4.702 -13.740 1.00 89.81 86 GLU A O 1
ATOM 741 N N . ARG A 1 87 ? 11.924 -5.954 -12.372 1.00 90.25 87 ARG A N 1
ATOM 742 C CA . ARG A 1 87 ? 12.378 -7.242 -12.924 1.00 90.25 87 ARG A CA 1
ATOM 743 C C . ARG A 1 87 ? 12.092 -7.351 -14.419 1.00 90.25 87 ARG A C 1
ATOM 745 O O . ARG A 1 87 ? 12.989 -7.722 -15.176 1.00 90.25 87 ARG A O 1
ATOM 752 N N . VAL A 1 88 ? 10.895 -6.968 -14.866 1.00 87.88 88 VAL A N 1
ATOM 753 C CA . VAL A 1 88 ? 10.541 -6.956 -16.296 1.00 87.88 88 VAL A CA 1
ATOM 754 C C . VAL A 1 88 ? 11.466 -6.019 -17.078 1.00 87.88 88 VAL A C 1
ATOM 756 O O . VAL A 1 88 ? 11.997 -6.398 -18.125 1.00 87.88 88 VAL A O 1
ATOM 759 N N . LEU A 1 89 ? 11.729 -4.814 -16.563 1.00 87.75 89 LEU A N 1
ATOM 760 C CA . LEU A 1 89 ? 12.651 -3.867 -17.196 1.00 87.75 89 LEU A CA 1
ATOM 761 C C . LEU A 1 89 ? 14.088 -4.406 -17.251 1.00 87.75 89 LEU A C 1
ATOM 763 O O . LEU A 1 89 ? 14.768 -4.242 -18.267 1.00 87.75 89 LEU A O 1
ATOM 767 N N . GLN A 1 90 ? 14.560 -5.081 -16.203 1.00 90.25 90 GLN A N 1
ATOM 768 C CA . GLN A 1 90 ? 15.879 -5.715 -16.183 1.00 90.25 90 GLN A CA 1
ATOM 769 C C . GLN A 1 90 ? 15.978 -6.866 -17.195 1.00 90.25 90 GLN A C 1
ATOM 771 O O . GLN A 1 90 ? 16.990 -6.995 -17.890 1.00 90.25 90 GLN A O 1
ATOM 776 N N . GLU A 1 91 ? 14.936 -7.685 -17.336 1.00 89.88 91 GLU A N 1
ATOM 777 C CA . GLU A 1 91 ? 14.888 -8.732 -1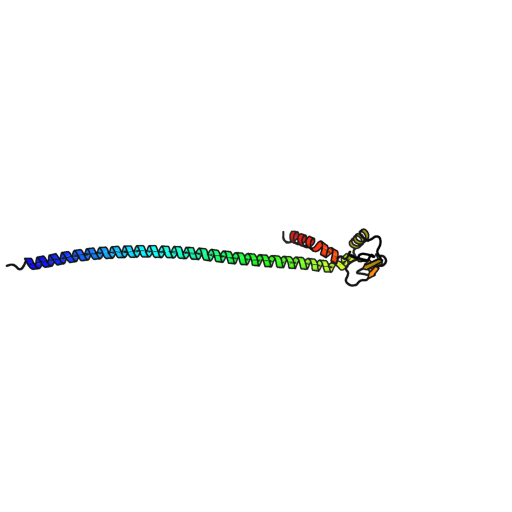8.360 1.00 89.88 91 GLU A CA 1
ATOM 778 C C . GLU A 1 91 ? 14.855 -8.163 -19.782 1.00 89.88 91 GLU A C 1
ATOM 780 O O . GLU A 1 91 ? 15.541 -8.680 -20.670 1.00 89.88 91 GLU A O 1
ATOM 785 N N . LEU A 1 92 ? 14.131 -7.063 -20.003 1.00 86.81 92 LEU A N 1
ATOM 786 C CA . LEU A 1 92 ? 14.155 -6.334 -21.272 1.00 86.81 92 LEU A CA 1
ATOM 787 C C . LEU A 1 92 ? 15.556 -5.788 -21.577 1.00 86.81 92 LEU A C 1
ATOM 789 O O . LEU A 1 92 ? 16.045 -5.969 -22.696 1.00 86.81 92 LEU A O 1
ATOM 793 N N . LYS A 1 93 ? 16.244 -5.206 -20.582 1.00 88.50 93 LYS A N 1
ATOM 794 C CA . LYS A 1 93 ? 17.630 -4.719 -20.721 1.00 88.50 93 LYS A CA 1
ATOM 795 C C . LYS A 1 93 ? 18.587 -5.819 -21.188 1.00 88.50 93 LYS A C 1
ATOM 797 O O . LYS A 1 93 ? 19.397 -5.586 -22.086 1.00 88.50 93 LYS A O 1
ATOM 802 N N . LYS A 1 94 ? 18.445 -7.047 -20.676 1.00 90.25 94 LYS A N 1
ATOM 803 C CA . LYS A 1 94 ? 19.248 -8.209 -21.115 1.00 90.25 94 LYS A CA 1
ATOM 804 C C . LYS A 1 94 ? 19.041 -8.565 -22.595 1.00 90.25 94 LYS A C 1
ATOM 806 O O . LYS A 1 94 ? 19.944 -9.128 -23.211 1.00 90.25 94 LYS A O 1
ATOM 811 N N . LYS A 1 95 ? 17.888 -8.227 -23.184 1.00 88.50 95 LYS A N 1
ATOM 812 C CA . LYS A 1 95 ? 17.561 -8.491 -24.599 1.00 88.50 95 LYS A CA 1
ATOM 813 C C . LYS A 1 95 ? 18.016 -7.379 -25.554 1.00 88.50 95 LYS A C 1
ATOM 815 O O . LYS A 1 95 ? 18.120 -7.623 -26.760 1.00 88.50 95 LYS A O 1
ATOM 820 N N . LEU A 1 96 ? 18.354 -6.186 -25.052 1.00 87.50 96 LEU A N 1
ATOM 821 C CA . LEU A 1 96 ? 18.784 -5.049 -25.882 1.00 87.50 96 LEU A CA 1
ATOM 822 C C . LEU A 1 96 ? 19.976 -5.341 -26.817 1.00 87.50 96 LEU A C 1
ATOM 824 O O . LEU A 1 96 ? 19.928 -4.888 -27.962 1.00 87.50 96 LEU A O 1
ATOM 828 N N . PRO A 1 97 ? 21.006 -6.126 -26.439 1.00 85.44 97 PRO A N 1
ATOM 829 C CA . PRO A 1 97 ? 22.112 -6.441 -27.348 1.00 85.44 97 PRO A CA 1
ATOM 830 C C . PRO A 1 97 ? 21.698 -7.221 -28.597 1.00 85.44 97 PRO A C 1
ATOM 832 O O . PRO A 1 97 ? 22.255 -7.031 -29.681 1.00 85.44 97 PRO A O 1
ATOM 835 N N . GLN A 1 98 ? 20.693 -8.086 -28.467 1.00 85.94 98 GLN A N 1
ATOM 836 C CA . GLN A 1 98 ? 20.145 -8.831 -29.597 1.00 85.94 98 GLN A CA 1
ATOM 837 C C . GLN A 1 98 ? 19.289 -7.908 -30.474 1.00 85.94 98 GLN A C 1
ATOM 839 O O . GLN A 1 98 ? 19.426 -7.905 -31.700 1.00 85.94 98 GLN A O 1
ATOM 844 N N . LEU A 1 99 ? 18.467 -7.061 -29.845 1.00 88.44 99 LEU A N 1
ATOM 845 C CA . LEU A 1 99 ? 17.586 -6.115 -30.532 1.00 88.44 99 LEU A CA 1
ATOM 846 C C . LEU A 1 99 ? 18.349 -5.023 -31.288 1.00 88.44 99 LEU A C 1
ATOM 848 O O . LEU A 1 99 ? 17.950 -4.670 -32.399 1.00 88.44 99 LEU A O 1
ATOM 852 N N . SER A 1 100 ? 19.473 -4.542 -30.749 1.00 86.31 100 SER A N 1
ATOM 853 C CA . SER A 1 100 ? 20.319 -3.522 -31.390 1.00 86.31 100 SER A CA 1
ATOM 854 C C . SER A 1 100 ? 20.953 -4.015 -32.692 1.00 86.31 100 SER A C 1
ATOM 856 O O . SER A 1 100 ? 21.387 -3.219 -33.517 1.00 86.31 100 SER A O 1
ATOM 858 N N . SER A 1 101 ? 20.972 -5.330 -32.917 1.00 84.94 101 SER A N 1
ATOM 859 C CA . SER A 1 101 ? 21.438 -5.950 -34.161 1.00 84.94 101 SER A CA 1
ATOM 860 C C . SER A 1 101 ? 20.297 -6.355 -35.103 1.00 84.94 101 SER A C 1
ATOM 862 O O . SER A 1 101 ? 20.554 -6.917 -36.170 1.00 84.94 101 SER A O 1
ATOM 864 N N . SER A 1 102 ? 19.040 -6.115 -34.722 1.00 90.81 102 SER A N 1
ATOM 865 C CA . SER A 1 102 ? 17.872 -6.514 -35.508 1.00 90.81 102 SER A CA 1
ATOM 866 C C . SER A 1 102 ? 17.677 -5.621 -36.736 1.00 90.81 102 SER A C 1
ATOM 868 O O . SER A 1 102 ? 17.943 -4.416 -36.719 1.00 90.81 102 SER A O 1
ATOM 870 N N . GLN A 1 103 ? 17.146 -6.198 -37.818 1.00 90.38 103 GLN A N 1
ATOM 871 C CA . GLN A 1 103 ? 16.848 -5.435 -39.033 1.00 90.38 103 GLN A CA 1
ATOM 872 C C . GLN A 1 103 ? 15.820 -4.323 -38.790 1.00 90.38 103 GLN A C 1
ATOM 874 O O . GLN A 1 103 ? 15.907 -3.271 -39.419 1.00 90.38 103 GLN A O 1
ATOM 879 N N . GLN A 1 104 ? 14.850 -4.546 -37.898 1.00 91.12 104 GLN A N 1
ATOM 880 C CA . GLN A 1 104 ? 13.823 -3.557 -37.567 1.00 91.12 104 GLN A CA 1
ATOM 881 C C . GLN A 1 104 ? 14.437 -2.322 -36.905 1.00 91.12 104 GLN A C 1
ATOM 883 O O . GLN A 1 104 ? 14.202 -1.207 -37.372 1.00 91.12 104 GLN A O 1
ATOM 888 N N . TYR A 1 105 ? 15.293 -2.524 -35.898 1.00 92.00 105 TYR A N 1
ATOM 889 C CA . TYR A 1 105 ? 16.036 -1.440 -35.259 1.00 92.00 105 TYR A CA 1
ATOM 890 C C . TYR A 1 105 ? 16.895 -0.678 -36.274 1.00 92.00 105 TYR A C 1
ATOM 892 O O . TYR A 1 105 ? 16.778 0.538 -36.405 1.00 92.00 105 TYR A O 1
ATOM 900 N N . ILE A 1 106 ? 17.695 -1.393 -37.071 1.00 90.81 106 ILE A N 1
ATOM 901 C CA . ILE A 1 106 ? 18.573 -0.774 -38.073 1.00 90.81 106 ILE A CA 1
ATOM 902 C C . ILE A 1 106 ? 17.768 0.060 -39.081 1.00 90.81 106 ILE A C 1
ATOM 904 O O . ILE A 1 106 ? 18.178 1.170 -39.427 1.00 90.81 106 ILE A O 1
ATOM 908 N N . LYS A 1 107 ? 16.616 -0.442 -39.550 1.00 92.44 107 LYS A N 1
ATOM 909 C CA . LYS A 1 107 ? 15.713 0.307 -40.442 1.00 92.44 107 LYS A CA 1
ATOM 910 C C . LYS A 1 107 ? 15.187 1.577 -39.768 1.00 92.44 107 LYS A C 1
ATOM 912 O O . LYS A 1 107 ? 15.167 2.623 -40.413 1.00 92.44 107 LYS A O 1
ATOM 917 N N . ALA A 1 108 ? 14.793 1.505 -38.497 1.00 90.62 108 ALA A N 1
ATOM 918 C CA . ALA A 1 108 ? 14.300 2.658 -37.745 1.00 90.62 108 ALA A CA 1
ATOM 919 C C . ALA A 1 108 ? 15.382 3.733 -37.550 1.00 90.62 108 ALA A C 1
ATOM 921 O O . ALA A 1 108 ? 15.119 4.912 -37.789 1.00 90.62 108 ALA A O 1
ATOM 922 N N . VAL A 1 109 ? 16.611 3.334 -37.205 1.00 91.44 109 VAL A N 1
ATOM 923 C CA . VAL A 1 109 ? 17.746 4.261 -37.069 1.00 91.44 109 VAL A CA 1
ATOM 924 C C . VAL A 1 109 ? 18.092 4.905 -38.409 1.00 91.44 109 VAL A C 1
ATOM 926 O O . VAL A 1 109 ? 18.274 6.113 -38.472 1.00 91.44 109 VAL A O 1
ATOM 929 N N . LYS A 1 110 ? 18.120 4.136 -39.508 1.00 89.69 110 LYS A N 1
ATOM 930 C CA . LYS A 1 110 ? 18.403 4.678 -40.850 1.00 89.69 110 LYS A CA 1
ATOM 931 C C . LYS A 1 110 ? 17.376 5.711 -41.315 1.00 89.69 110 LYS A C 1
ATOM 933 O O . LYS A 1 110 ? 17.757 6.663 -41.984 1.00 89.69 110 LYS A O 1
ATOM 938 N N . ARG A 1 111 ? 16.096 5.528 -40.974 1.00 90.81 111 ARG A N 1
ATOM 939 C CA . ARG A 1 111 ? 15.027 6.483 -41.317 1.00 90.81 111 ARG A CA 1
ATOM 940 C C . ARG A 1 111 ? 15.190 7.827 -40.613 1.00 90.81 111 ARG A C 1
ATOM 942 O O . ARG A 1 111 ? 14.870 8.847 -41.205 1.00 90.81 111 ARG A O 1
ATOM 949 N N . ASN A 1 112 ? 15.695 7.813 -39.383 1.00 87.94 112 ASN A N 1
ATOM 950 C CA . ASN A 1 112 ? 15.873 9.006 -38.553 1.00 87.94 112 ASN A CA 1
ATOM 951 C C . ASN A 1 112 ? 17.339 9.468 -38.488 1.00 87.94 112 ASN A C 1
ATOM 953 O O . ASN A 1 112 ? 17.710 10.260 -37.625 1.00 87.94 112 ASN A O 1
ATOM 957 N N . MET A 1 113 ? 18.189 8.952 -39.377 1.00 88.31 113 MET A N 1
ATOM 958 C CA . MET A 1 113 ? 19.610 9.273 -39.404 1.00 88.31 113 MET A CA 1
ATOM 959 C C . MET A 1 113 ? 19.810 10.734 -39.838 1.00 88.31 113 MET A C 1
ATOM 961 O O . MET A 1 113 ? 19.206 11.152 -40.831 1.00 88.31 113 MET A O 1
ATOM 965 N N . PRO A 1 114 ? 20.673 11.511 -39.158 1.00 87.88 114 PRO A N 1
ATOM 966 C CA . PRO A 1 114 ? 21.002 12.862 -39.600 1.00 87.88 114 PRO A CA 1
ATOM 967 C C . PRO A 1 114 ? 21.662 12.835 -40.985 1.00 87.88 114 PRO A C 1
ATOM 969 O O . PRO A 1 114 ? 22.463 11.946 -41.288 1.00 87.88 114 PRO A O 1
ATOM 972 N N . LYS A 1 115 ? 21.333 13.821 -41.830 1.00 84.25 115 LYS A N 1
ATOM 973 C CA . LYS A 1 115 ? 21.894 13.941 -43.189 1.00 84.25 115 LYS A CA 1
ATOM 974 C C . LYS A 1 115 ? 23.410 14.140 -43.164 1.00 84.25 115 LYS A C 1
ATOM 976 O O . LYS A 1 115 ? 24.114 13.578 -43.999 1.00 84.25 115 LYS A O 1
ATOM 981 N N . GLU A 1 116 ? 23.894 14.892 -42.181 1.00 86.75 116 GLU A N 1
ATOM 982 C CA . GLU A 1 116 ? 25.311 15.152 -41.960 1.00 86.75 116 GLU A CA 1
ATOM 983 C C . GLU A 1 116 ? 25.694 14.768 -40.534 1.00 86.75 116 GLU A C 1
ATOM 985 O O . GLU A 1 116 ? 25.045 15.165 -39.569 1.00 86.75 116 GLU A O 1
ATOM 990 N N . TYR A 1 117 ? 26.751 13.972 -40.410 1.00 89.88 117 TYR A N 1
ATOM 991 C CA . TYR A 1 117 ? 27.354 13.611 -39.135 1.00 89.88 117 TYR A CA 1
ATOM 992 C C . TYR A 1 117 ? 28.856 13.379 -39.331 1.00 89.88 117 TYR A C 1
ATOM 994 O O . TYR A 1 117 ? 29.312 12.956 -40.402 1.00 89.88 117 TYR A O 1
ATOM 1002 N N . GLU A 1 118 ? 29.642 13.670 -38.300 1.00 91.06 118 GLU A N 1
ATOM 1003 C CA . GLU A 1 118 ? 31.097 13.540 -38.331 1.00 91.06 118 GLU A CA 1
ATOM 1004 C C . GLU A 1 118 ? 31.511 12.073 -38.225 1.00 91.06 118 GLU A C 1
ATOM 1006 O O . GLU A 1 118 ? 32.273 11.569 -39.053 1.00 91.06 118 GLU A O 1
ATOM 1011 N N . TYR A 1 119 ? 30.966 11.371 -37.231 1.00 92.06 119 TYR A N 1
ATOM 1012 C CA . TYR A 1 119 ? 31.154 9.939 -37.022 1.00 92.06 119 TYR A CA 1
ATOM 1013 C C . TYR A 1 119 ? 29.987 9.341 -36.228 1.00 92.06 119 TYR A C 1
ATOM 1015 O O . TYR A 1 119 ? 29.219 10.048 -35.575 1.00 92.06 119 TYR A O 1
ATOM 1023 N N . ALA A 1 120 ? 29.849 8.018 -36.301 1.00 91.94 120 ALA A N 1
ATOM 1024 C CA . ALA A 1 120 ? 28.861 7.273 -35.529 1.00 91.94 120 ALA A CA 1
ATOM 1025 C C . ALA A 1 120 ? 29.567 6.418 -34.472 1.00 91.94 120 ALA A C 1
ATOM 1027 O O . ALA A 1 120 ? 30.535 5.727 -34.782 1.00 91.94 120 ALA A O 1
ATOM 1028 N N . LEU A 1 121 ? 29.087 6.434 -33.234 1.00 92.31 121 LEU A N 1
ATOM 1029 C CA . LEU A 1 121 ? 29.497 5.483 -32.204 1.00 92.31 121 LEU A CA 1
ATOM 1030 C C . LEU A 1 121 ? 28.534 4.303 -32.231 1.00 92.31 121 LEU A C 1
ATOM 1032 O O . LEU A 1 121 ? 27.326 4.500 -32.128 1.00 92.31 121 LEU A O 1
ATOM 1036 N N . VAL A 1 122 ? 29.056 3.087 -32.377 1.00 92.56 122 VAL A N 1
ATOM 1037 C CA . VAL A 1 122 ? 28.245 1.865 -32.485 1.00 92.56 122 VAL A CA 1
ATOM 1038 C C . VAL A 1 122 ? 28.631 0.824 -31.441 1.00 92.56 122 VAL A C 1
ATOM 1040 O O . VAL A 1 122 ? 29.800 0.695 -31.082 1.00 92.56 122 VAL A O 1
ATOM 1043 N N . GLY A 1 123 ? 27.647 0.054 -30.979 1.00 89.12 123 GLY A N 1
ATOM 1044 C CA . GLY A 1 123 ? 27.841 -0.944 -29.920 1.00 89.12 123 GLY A CA 1
ATOM 1045 C C . GLY A 1 123 ? 28.525 -2.242 -30.340 1.00 89.12 123 GLY A C 1
ATOM 1046 O O . GLY A 1 123 ? 29.054 -2.965 -29.499 1.00 89.12 123 GLY A O 1
ATOM 1047 N N . ASN A 1 124 ? 28.505 -2.580 -31.632 1.00 89.31 124 ASN A N 1
ATOM 1048 C CA . ASN A 1 124 ? 29.039 -3.848 -32.124 1.00 89.31 124 ASN A CA 1
ATOM 1049 C C . ASN A 1 124 ? 29.541 -3.769 -33.578 1.00 89.31 124 ASN A C 1
ATOM 1051 O O . ASN A 1 124 ? 29.240 -2.835 -34.325 1.00 89.31 124 ASN A O 1
ATOM 1055 N N . GLU A 1 125 ? 30.295 -4.791 -33.990 1.00 87.50 125 GLU A N 1
ATOM 1056 C CA . GLU A 1 125 ? 30.870 -4.904 -35.340 1.00 87.50 125 GLU A CA 1
ATOM 1057 C C . GLU A 1 125 ? 29.808 -5.008 -36.450 1.00 87.50 125 GLU A C 1
ATOM 1059 O O . GLU A 1 125 ? 30.014 -4.500 -37.553 1.00 87.50 125 GLU A O 1
ATOM 1064 N N . LYS A 1 126 ? 28.639 -5.612 -36.184 1.00 86.88 126 LYS A N 1
ATOM 1065 C CA . LYS A 1 126 ? 27.558 -5.694 -37.185 1.00 86.88 126 LYS A CA 1
ATOM 1066 C C . LYS A 1 126 ? 27.064 -4.300 -37.566 1.00 86.88 126 LYS A C 1
ATOM 1068 O O . LYS A 1 126 ? 26.913 -4.011 -38.748 1.00 86.88 126 LYS A O 1
ATOM 1073 N N . LEU A 1 127 ? 26.873 -3.425 -36.582 1.00 87.50 127 LEU A N 1
ATOM 1074 C CA . LEU A 1 127 ? 26.477 -2.035 -36.797 1.00 87.50 127 LEU A CA 1
ATOM 1075 C C . LEU A 1 127 ? 27.586 -1.224 -37.479 1.00 87.50 127 LEU A C 1
ATOM 1077 O O . LEU A 1 127 ? 27.293 -0.419 -38.364 1.00 87.50 127 LEU A O 1
ATOM 1081 N N . LYS A 1 128 ? 28.858 -1.484 -37.154 1.00 88.69 128 LYS A N 1
ATOM 1082 C CA . LYS A 1 128 ? 30.006 -0.821 -37.798 1.00 88.69 128 LYS A CA 1
ATOM 1083 C C . LYS A 1 128 ? 30.035 -1.034 -39.313 1.00 88.69 128 LYS A C 1
ATOM 1085 O O . LYS A 1 128 ? 30.351 -0.108 -40.050 1.00 88.69 128 LYS A O 1
ATOM 1090 N N . LYS A 1 129 ? 29.656 -2.227 -39.783 1.00 88.25 129 LYS A N 1
ATOM 1091 C CA . LYS A 1 129 ? 29.572 -2.545 -41.222 1.00 88.25 129 LYS A CA 1
ATOM 1092 C C . LYS A 1 129 ? 28.421 -1.832 -41.943 1.00 88.25 129 LYS A C 1
ATOM 1094 O O . LYS A 1 129 ? 28.412 -1.779 -43.167 1.00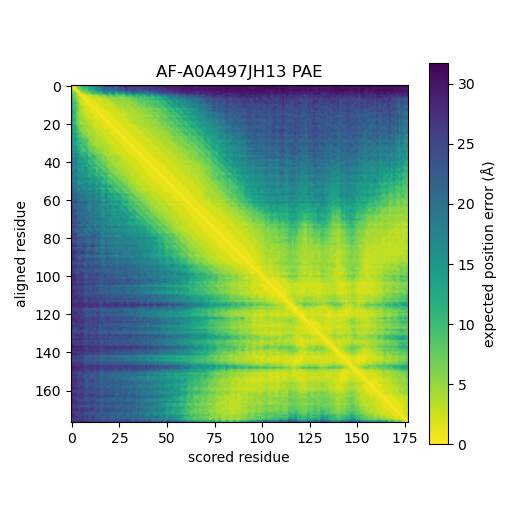 88.25 129 LYS A O 1
ATOM 1099 N N . ILE A 1 130 ? 27.440 -1.312 -41.205 1.00 88.38 130 ILE A N 1
ATOM 1100 C CA . ILE A 1 130 ? 26.202 -0.748 -41.759 1.00 88.38 130 ILE A CA 1
ATOM 1101 C C . ILE A 1 130 ? 26.254 0.780 -41.838 1.00 88.38 130 ILE A C 1
ATOM 1103 O O . ILE A 1 130 ? 25.734 1.354 -42.798 1.00 88.38 130 ILE A O 1
ATOM 1107 N N . PHE A 1 131 ? 26.841 1.437 -40.837 1.00 88.50 131 PHE A N 1
ATOM 1108 C CA . PHE A 1 131 ? 26.901 2.896 -40.742 1.00 88.50 131 PHE A CA 1
ATOM 1109 C C . PHE A 1 131 ? 28.277 3.417 -41.180 1.00 88.50 131 PHE A C 1
ATOM 1111 O O . PHE A 1 131 ? 29.314 2.918 -40.750 1.00 88.50 131 PHE A O 1
ATOM 1118 N N . LYS A 1 132 ? 28.304 4.440 -42.046 1.00 85.75 132 LYS A N 1
ATOM 1119 C CA . LYS A 1 132 ? 29.562 5.045 -42.522 1.00 85.75 132 LYS A CA 1
ATOM 1120 C C . LYS A 1 132 ? 30.269 5.771 -41.375 1.00 85.75 132 LYS A C 1
ATOM 1122 O O . LYS A 1 132 ? 29.594 6.320 -40.507 1.00 85.75 132 LYS A O 1
ATOM 1127 N N . LYS A 1 133 ? 31.608 5.819 -41.401 1.00 89.50 133 LYS A N 1
ATOM 1128 C CA . LYS A 1 133 ? 32.447 6.481 -40.376 1.00 89.50 133 LYS A CA 1
ATOM 1129 C C . LYS A 1 133 ? 32.157 5.992 -38.941 1.00 89.50 133 LYS A C 1
ATOM 1131 O O . LYS A 1 133 ? 32.240 6.762 -37.987 1.00 89.50 133 LYS A O 1
ATOM 1136 N N . ALA A 1 134 ? 31.779 4.721 -38.789 1.00 90.62 134 ALA A N 1
ATOM 1137 C CA . ALA A 1 134 ? 31.437 4.144 -37.496 1.00 90.62 134 ALA A CA 1
ATOM 1138 C C . ALA A 1 134 ? 32.683 3.731 -36.691 1.00 90.62 134 ALA A C 1
ATOM 1140 O O . ALA A 1 134 ? 33.564 3.028 -37.191 1.00 90.62 134 ALA A O 1
ATOM 1141 N N . LYS A 1 135 ? 32.722 4.124 -35.417 1.00 91.56 135 LYS A N 1
ATOM 1142 C CA . LYS A 1 135 ? 33.700 3.696 -34.410 1.00 91.56 135 LYS A CA 1
ATOM 1143 C C . LYS A 1 135 ? 32.990 2.849 -33.360 1.00 91.56 135 LYS A C 1
ATOM 1145 O O . LYS A 1 135 ? 31.894 3.193 -32.924 1.00 91.56 135 LYS A O 1
ATOM 1150 N N . ILE A 1 136 ? 33.607 1.744 -32.948 1.00 91.25 136 ILE A N 1
ATOM 1151 C CA . ILE A 1 136 ? 33.035 0.908 -31.888 1.00 91.25 136 ILE A CA 1
ATOM 1152 C C . ILE A 1 136 ? 33.253 1.585 -30.545 1.00 91.25 136 ILE A C 1
ATOM 1154 O O . ILE A 1 136 ? 34.376 1.955 -30.210 1.00 91.25 136 ILE A O 1
ATOM 1158 N N . SER A 1 137 ? 32.178 1.701 -29.779 1.00 90.81 137 SER A N 1
ATOM 1159 C CA . SER A 1 137 ? 32.202 2.127 -28.388 1.00 90.81 137 SER A CA 1
ATOM 1160 C C . SER A 1 137 ? 31.687 0.979 -27.526 1.00 90.81 137 SER A C 1
ATOM 1162 O O . SER A 1 137 ? 30.631 0.407 -27.800 1.00 90.81 137 SER A O 1
ATOM 1164 N N . LYS A 1 138 ? 32.464 0.584 -26.513 1.00 84.94 138 LYS A N 1
ATOM 1165 C CA . LYS A 1 138 ? 32.060 -0.482 -25.590 1.00 84.94 138 LYS A CA 1
ATOM 1166 C C . LYS A 1 138 ? 30.955 0.036 -24.669 1.00 84.94 138 LYS A C 1
ATOM 1168 O O . LYS A 1 138 ? 31.033 1.159 -24.187 1.00 84.94 138 LYS A O 1
ATOM 1173 N N . GLY A 1 139 ? 29.958 -0.805 -24.402 1.00 82.25 139 GLY A N 1
ATOM 1174 C CA . GLY A 1 139 ? 28.908 -0.516 -23.420 1.00 82.25 139 GLY A CA 1
ATOM 1175 C C . GLY A 1 139 ? 27.690 0.242 -23.950 1.00 82.25 139 GLY A C 1
ATOM 1176 O O . GLY A 1 139 ? 26.792 0.512 -23.165 1.00 82.25 139 GLY A O 1
ATOM 1177 N N . ILE A 1 140 ? 27.611 0.545 -25.251 1.00 87.94 140 ILE A N 1
ATOM 1178 C CA . ILE A 1 140 ? 26.396 1.122 -25.849 1.00 87.94 140 ILE A CA 1
ATOM 1179 C C . ILE A 1 140 ? 25.587 0.049 -26.584 1.00 87.94 140 ILE A C 1
ATOM 1181 O O . ILE A 1 140 ? 26.147 -0.727 -27.358 1.00 87.94 140 ILE A O 1
ATOM 1185 N N . GLN A 1 141 ? 24.266 0.011 -26.387 1.00 89.00 141 GLN A N 1
ATOM 1186 C CA . GLN A 1 141 ? 23.371 -0.862 -27.154 1.00 89.00 141 GLN A CA 1
ATOM 1187 C C . GLN A 1 141 ? 22.666 -0.070 -28.253 1.00 89.00 141 GLN A C 1
ATOM 1189 O O . GLN A 1 141 ? 21.530 0.370 -28.100 1.00 89.00 141 GLN A O 1
ATOM 1194 N N . GLY A 1 142 ? 23.355 0.136 -29.377 1.00 92.00 142 GLY A N 1
ATOM 1195 C CA . GLY A 1 142 ? 22.808 0.864 -30.521 1.00 92.00 142 GLY A CA 1
ATOM 1196 C C . GLY A 1 142 ? 23.806 1.803 -31.186 1.00 92.00 142 GLY A C 1
ATOM 1197 O O . GLY A 1 142 ? 24.977 1.447 -31.351 1.00 92.00 142 GLY A O 1
ATOM 1198 N N . VAL A 1 143 ? 23.323 2.980 -31.592 1.00 92.69 143 VAL A N 1
ATOM 1199 C CA . VAL A 1 143 ? 24.079 3.972 -32.367 1.00 92.69 143 VAL A CA 1
ATOM 1200 C C . VAL A 1 143 ? 23.909 5.371 -31.775 1.00 92.69 143 VAL A C 1
ATOM 1202 O O . VAL A 1 143 ? 22.792 5.779 -31.471 1.00 92.69 143 VAL A O 1
ATOM 1205 N N . LYS A 1 144 ? 25.003 6.129 -31.671 1.00 94.19 144 LYS A N 1
ATOM 1206 C CA . LYS A 1 144 ? 24.976 7.582 -31.442 1.00 94.19 144 LYS A CA 1
ATOM 1207 C C . LYS A 1 144 ? 25.616 8.289 -32.627 1.00 94.19 144 LYS A C 1
ATOM 1209 O O . LYS A 1 144 ? 26.704 7.897 -33.047 1.00 94.19 144 LYS A O 1
ATOM 1214 N N . PHE A 1 145 ? 24.973 9.320 -33.160 1.00 94.12 145 PHE A N 1
ATOM 1215 C CA . PHE A 1 145 ? 25.552 10.151 -34.215 1.00 94.12 145 PHE A CA 1
ATOM 1216 C C . PHE A 1 145 ? 26.138 11.413 -33.604 1.00 94.12 145 PHE A C 1
ATOM 1218 O O . PHE A 1 145 ? 25.437 12.139 -32.902 1.00 94.12 145 PHE A O 1
ATOM 1225 N N . VAL A 1 146 ? 27.413 11.672 -33.878 1.00 93.12 146 VAL A N 1
ATOM 1226 C CA . VAL A 1 146 ? 28.078 12.908 -33.468 1.00 93.12 146 VAL A CA 1
ATOM 1227 C C . VAL A 1 146 ? 28.065 13.865 -34.649 1.00 93.12 146 VAL A C 1
ATOM 1229 O O . VAL A 1 146 ? 28.559 13.539 -35.730 1.00 93.12 146 VAL A O 1
ATOM 1232 N N . THR A 1 147 ? 27.450 15.022 -34.452 1.00 92.19 147 THR A N 1
ATOM 1233 C CA . THR A 1 147 ? 27.449 16.155 -35.385 1.00 92.19 147 THR A CA 1
ATOM 1234 C C . THR A 1 147 ? 28.314 17.275 -34.802 1.00 92.19 147 THR A C 1
ATOM 1236 O O . THR A 1 147 ? 28.765 17.156 -33.664 1.00 92.19 147 THR A O 1
ATOM 1239 N N . LYS A 1 148 ? 28.542 18.357 -35.557 1.00 88.81 148 LYS A N 1
ATOM 1240 C CA . LYS A 1 148 ? 29.343 19.501 -35.084 1.00 88.81 148 LYS A CA 1
ATOM 1241 C C . LYS A 1 148 ? 28.798 20.117 -33.792 1.00 88.81 148 LYS A C 1
ATOM 1243 O O . LYS A 1 148 ? 29.577 20.491 -32.924 1.00 88.81 148 LYS A O 1
ATOM 1248 N N . ASP A 1 149 ? 27.472 20.155 -33.664 1.00 88.69 149 ASP A N 1
ATOM 1249 C CA . ASP A 1 149 ? 26.795 20.916 -32.609 1.00 88.69 149 ASP A CA 1
ATOM 1250 C C . ASP A 1 149 ? 26.080 20.025 -31.577 1.00 88.69 149 ASP A C 1
ATOM 1252 O O . ASP A 1 149 ? 25.722 20.489 -30.497 1.00 88.69 149 ASP A O 1
ATOM 1256 N N . ALA A 1 150 ? 25.844 18.743 -31.886 1.00 91.25 150 ALA A N 1
ATOM 1257 C CA . ALA A 1 150 ? 25.042 17.860 -31.038 1.00 91.25 150 ALA A CA 1
ATOM 1258 C C . ALA A 1 150 ? 25.392 16.369 -31.170 1.00 91.25 150 ALA A C 1
ATOM 1260 O O . ALA A 1 150 ? 25.872 15.895 -32.205 1.00 91.25 150 ALA A O 1
ATOM 1261 N N . VAL A 1 151 ? 25.045 15.604 -30.130 1.00 91.56 151 VAL A N 1
ATOM 1262 C CA . VAL A 1 151 ? 25.036 14.136 -30.149 1.00 91.56 151 VAL A CA 1
ATOM 1263 C C . VAL A 1 151 ? 23.594 13.650 -30.199 1.00 91.56 151 VAL A C 1
ATOM 1265 O O . VAL A 1 151 ? 22.820 13.883 -29.273 1.00 91.56 151 VAL A O 1
ATOM 1268 N N . ILE A 1 152 ? 23.238 12.947 -31.271 1.00 91.31 152 ILE A N 1
ATOM 1269 C CA . ILE A 1 152 ? 21.908 12.359 -31.439 1.00 91.31 152 ILE A CA 1
ATOM 1270 C C . ILE A 1 152 ? 21.978 10.893 -31.010 1.00 91.31 152 ILE A C 1
ATOM 1272 O O . ILE A 1 152 ? 22.633 10.068 -31.657 1.00 91.31 152 ILE A O 1
ATOM 1276 N N . ASP A 1 153 ? 21.322 10.578 -29.896 1.00 92.06 153 ASP A N 1
ATOM 1277 C CA . ASP A 1 153 ? 21.389 9.273 -29.243 1.00 92.06 153 ASP A CA 1
ATOM 1278 C C . ASP A 1 153 ? 20.230 8.362 -29.675 1.00 92.06 153 ASP A C 1
ATOM 1280 O O . ASP A 1 153 ? 19.079 8.575 -29.298 1.00 92.06 153 ASP A O 1
ATOM 1284 N N . PHE A 1 154 ? 20.545 7.329 -30.458 1.00 91.75 154 PHE A N 1
ATOM 1285 C CA . PHE A 1 154 ? 19.619 6.259 -30.843 1.00 91.75 154 PHE A CA 1
ATOM 1286 C C . PHE A 1 154 ? 19.956 4.937 -30.146 1.00 91.75 154 PHE A C 1
ATOM 1288 O O . PHE A 1 154 ? 19.693 3.853 -30.682 1.00 91.75 154 PHE A O 1
ATOM 1295 N N . THR A 1 155 ? 20.579 4.984 -28.969 1.00 92.56 155 THR A N 1
ATOM 1296 C CA . THR A 1 155 ? 20.745 3.779 -28.154 1.00 92.56 155 THR A CA 1
ATOM 1297 C C . THR A 1 155 ? 19.396 3.280 -27.655 1.00 92.56 155 THR A C 1
ATOM 1299 O O . THR A 1 155 ? 18.495 4.049 -27.313 1.00 92.56 155 THR A O 1
ATOM 1302 N N . LEU A 1 156 ? 19.255 1.957 -27.619 1.00 90.31 156 LEU A N 1
ATOM 1303 C CA . LEU A 1 156 ? 18.066 1.313 -27.084 1.00 90.31 156 LEU A CA 1
ATOM 1304 C C . LEU A 1 156 ? 17.900 1.584 -25.590 1.00 90.31 156 LEU A C 1
ATOM 1306 O O . LEU A 1 156 ? 16.767 1.654 -25.133 1.00 90.31 156 LEU A O 1
ATOM 1310 N N . ASP A 1 157 ? 18.996 1.795 -24.858 1.00 88.50 157 ASP A N 1
ATOM 1311 C CA . ASP A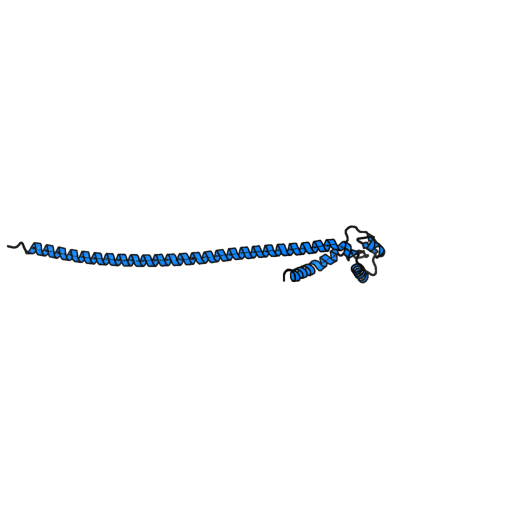 1 157 ? 18.956 2.212 -23.455 1.00 88.50 157 ASP A CA 1
ATOM 1312 C C . ASP A 1 157 ? 18.210 3.544 -23.308 1.00 88.50 157 ASP A C 1
ATOM 1314 O O . ASP A 1 157 ? 17.254 3.639 -22.541 1.00 88.50 157 ASP A O 1
ATOM 1318 N N . ARG A 1 158 ? 18.557 4.544 -24.131 1.00 88.81 158 ARG A N 1
ATOM 1319 C CA . ARG A 1 158 ? 17.901 5.854 -24.092 1.00 88.81 158 ARG A CA 1
ATOM 1320 C C . ARG A 1 158 ? 16.444 5.801 -24.543 1.00 88.81 158 ARG A C 1
ATOM 1322 O O . ARG A 1 158 ? 15.598 6.497 -23.988 1.00 88.81 158 ARG A O 1
ATOM 1329 N N . MET A 1 159 ? 16.137 4.973 -25.542 1.00 87.62 159 MET A N 1
ATOM 1330 C CA . MET A 1 159 ? 14.757 4.750 -25.983 1.00 87.62 159 MET A CA 1
ATOM 1331 C C . MET A 1 159 ? 13.919 4.052 -24.908 1.00 87.62 159 MET A C 1
ATOM 1333 O O . MET A 1 159 ? 12.755 4.405 -24.729 1.00 87.62 159 MET A O 1
ATOM 1337 N N . LEU A 1 160 ? 14.505 3.086 -24.195 1.00 88.69 160 LEU A N 1
ATOM 1338 C CA . LEU A 1 160 ? 13.854 2.387 -23.094 1.00 88.69 160 LEU A CA 1
ATOM 1339 C C . LEU A 1 160 ? 13.592 3.342 -21.927 1.00 88.69 160 LEU A C 1
ATOM 1341 O O . LEU A 1 160 ? 12.471 3.369 -21.436 1.00 88.69 160 LEU A O 1
ATOM 1345 N N . GLU A 1 161 ? 14.571 4.165 -21.542 1.00 89.00 161 GLU A N 1
ATOM 1346 C CA . GLU A 1 161 ? 14.395 5.222 -20.533 1.00 89.00 161 GLU A CA 1
ATOM 1347 C C . GLU A 1 161 ? 13.269 6.188 -20.921 1.00 89.00 161 GLU A C 1
ATOM 1349 O O . GLU A 1 161 ? 12.360 6.434 -20.134 1.00 89.00 161 GLU A O 1
ATOM 1354 N N . ALA A 1 162 ? 13.269 6.683 -22.163 1.00 87.44 162 ALA A N 1
ATOM 1355 C CA . ALA A 1 162 ? 12.258 7.628 -22.645 1.00 87.44 162 ALA A CA 1
ATOM 1356 C C . ALA A 1 162 ? 10.837 7.039 -22.708 1.00 87.44 162 ALA A C 1
ATOM 1358 O O . ALA A 1 162 ? 9.860 7.781 -22.805 1.00 87.44 162 ALA A O 1
ATOM 1359 N N . LYS A 1 163 ? 10.711 5.708 -22.703 1.00 87.62 163 LYS A N 1
ATOM 1360 C CA . LYS A 1 163 ? 9.432 4.987 -22.717 1.00 87.62 163 LYS A CA 1
ATOM 1361 C C . LYS A 1 163 ? 9.150 4.254 -21.415 1.00 87.62 163 LYS A C 1
ATOM 1363 O O . LYS A 1 163 ? 8.134 3.570 -21.336 1.00 87.62 163 LYS A O 1
ATOM 1368 N N . GLN A 1 164 ? 10.000 4.412 -20.403 1.00 86.81 164 GLN A N 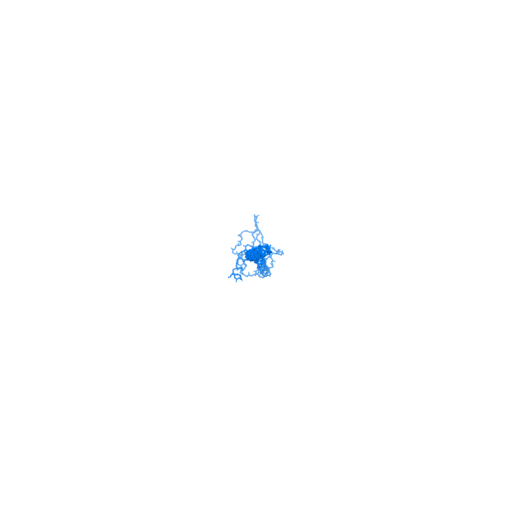1
ATOM 1369 C CA . GLN A 1 164 ? 9.908 3.649 -19.170 1.00 86.81 164 GLN A CA 1
ATOM 1370 C C . GLN A 1 164 ? 8.557 3.876 -18.494 1.00 86.81 164 GLN A C 1
ATOM 1372 O O . GLN A 1 164 ? 7.881 2.901 -18.195 1.00 86.81 164 GLN A O 1
ATOM 1377 N N . ASP A 1 165 ? 8.104 5.121 -18.360 1.00 86.50 165 ASP A N 1
ATOM 1378 C CA . ASP A 1 165 ? 6.817 5.431 -17.721 1.00 86.50 165 ASP A CA 1
ATOM 1379 C C . ASP A 1 165 ? 5.621 4.842 -18.480 1.00 86.50 165 ASP A C 1
ATOM 1381 O O . ASP A 1 165 ? 4.732 4.255 -17.869 1.00 86.50 165 ASP A O 1
ATOM 1385 N N . MET A 1 166 ? 5.643 4.883 -19.817 1.00 87.88 166 MET A N 1
ATOM 1386 C CA . MET A 1 166 ? 4.607 4.248 -20.642 1.00 87.88 166 MET A CA 1
ATOM 1387 C C . MET A 1 166 ? 4.599 2.722 -20.479 1.00 87.88 166 MET A C 1
ATOM 1389 O O . MET A 1 166 ? 3.538 2.099 -20.440 1.00 87.88 166 MET A O 1
ATOM 1393 N N . ILE A 1 167 ? 5.781 2.103 -20.394 1.00 84.81 167 ILE A N 1
ATOM 1394 C CA . ILE A 1 167 ? 5.923 0.659 -20.167 1.00 84.81 167 ILE A CA 1
ATOM 1395 C C . ILE A 1 167 ? 5.416 0.303 -18.767 1.00 84.81 167 ILE A C 1
ATOM 1397 O O . ILE A 1 167 ? 4.681 -0.670 -18.623 1.00 84.81 167 ILE A O 1
ATOM 1401 N N . ARG A 1 168 ? 5.747 1.106 -17.748 1.00 85.88 168 ARG A N 1
ATOM 1402 C CA . ARG A 1 168 ? 5.255 0.935 -16.372 1.00 85.88 168 ARG A CA 1
ATOM 1403 C C . ARG A 1 168 ? 3.737 1.000 -16.313 1.00 85.88 168 ARG A C 1
ATOM 1405 O O . ARG A 1 168 ? 3.123 0.136 -15.698 1.00 85.88 168 ARG A O 1
ATOM 1412 N N . GLU A 1 169 ? 3.138 1.990 -16.968 1.00 86.62 169 GLU A N 1
ATOM 1413 C CA . GLU A 1 169 ? 1.684 2.137 -17.046 1.00 86.62 169 GLU A CA 1
ATOM 1414 C C . GLU A 1 169 ? 1.034 0.950 -17.769 1.00 86.62 169 GLU A C 1
ATOM 1416 O O . GLU A 1 169 ? 0.031 0.414 -17.303 1.00 86.62 169 GLU A O 1
ATOM 1421 N N . SER A 1 170 ? 1.644 0.477 -18.857 1.00 87.06 170 SER A N 1
ATOM 1422 C CA . SER A 1 170 ? 1.150 -0.688 -19.601 1.00 87.06 170 SER A CA 1
ATOM 1423 C C . SER A 1 170 ? 1.197 -1.965 -18.755 1.00 87.06 170 SER A C 1
ATOM 1425 O O . SER A 1 170 ? 0.196 -2.667 -18.664 1.00 87.06 170 SER A O 1
ATOM 1427 N N . ILE A 1 171 ? 2.316 -2.228 -18.065 1.00 83.31 171 ILE A N 1
ATOM 1428 C CA . ILE A 1 171 ? 2.449 -3.371 -17.144 1.00 83.31 171 ILE A CA 1
ATOM 1429 C C . ILE A 1 171 ? 1.432 -3.256 -16.007 1.00 83.31 171 ILE A C 1
ATOM 1431 O O . ILE A 1 171 ? 0.770 -4.232 -15.664 1.00 83.31 171 ILE A O 1
ATOM 1435 N N . ALA A 1 172 ? 1.280 -2.059 -15.434 1.00 83.75 172 ALA A N 1
ATOM 1436 C CA . ALA A 1 172 ? 0.302 -1.809 -14.385 1.00 83.75 172 ALA A CA 1
ATOM 1437 C C . ALA A 1 172 ? -1.125 -2.136 -14.839 1.00 83.75 172 ALA A C 1
ATOM 1439 O O . ALA A 1 172 ? -1.885 -2.736 -14.085 1.00 83.75 172 ALA A O 1
ATOM 1440 N N . LYS A 1 173 ? -1.476 -1.767 -16.070 1.00 85.81 173 LYS A N 1
ATOM 1441 C CA . LYS A 1 173 ? -2.803 -2.013 -16.623 1.00 85.81 173 LYS A CA 1
ATOM 1442 C C . LYS A 1 173 ? -3.036 -3.479 -16.988 1.00 85.81 173 LYS A C 1
ATOM 1444 O O . LYS A 1 173 ? -4.126 -3.971 -16.761 1.00 85.81 173 LYS A O 1
ATOM 1449 N N . GLU A 1 174 ? -2.059 -4.169 -17.569 1.00 85.44 174 GLU A N 1
ATOM 1450 C CA . GLU A 1 174 ? -2.254 -5.553 -18.035 1.00 85.44 174 GLU A CA 1
ATOM 1451 C C . GLU A 1 174 ? -2.141 -6.599 -16.923 1.00 85.44 174 GLU A C 1
ATOM 1453 O O . GLU A 1 174 ? -2.766 -7.652 -17.006 1.00 85.44 174 GLU A O 1
ATOM 1458 N N . VAL A 1 175 ? -1.317 -6.339 -15.905 1.00 80.56 175 VAL A N 1
ATOM 1459 C CA . VAL A 1 175 ? -1.023 -7.321 -14.850 1.00 80.56 175 VAL A CA 1
ATOM 1460 C C . VAL A 1 175 ? -1.843 -7.065 -13.586 1.00 80.56 175 VAL A C 1
ATOM 1462 O O . VAL A 1 175 ? -2.128 -8.003 -12.845 1.00 80.56 175 VAL A O 1
ATOM 1465 N N . PHE A 1 176 ? -2.212 -5.808 -13.322 1.00 77.81 176 PHE A N 1
ATOM 1466 C CA . PHE A 1 176 ? -2.771 -5.392 -12.033 1.00 77.81 176 PHE A CA 1
ATOM 1467 C C . PHE A 1 176 ? -4.136 -4.681 -12.119 1.00 77.81 176 PHE A C 1
ATOM 1469 O O . PHE A 1 176 ? -4.671 -4.323 -11.069 1.00 77.81 176 PHE A O 1
ATOM 1476 N N . SER A 1 177 ? -4.686 -4.442 -13.319 1.00 68.50 177 SER A N 1
ATOM 1477 C CA . SER A 1 177 ? -6.052 -3.910 -13.532 1.00 68.50 177 SER A CA 1
ATOM 1478 C C . SER A 1 177 ? -6.936 -4.937 -14.225 1.00 68.50 177 SER A C 1
ATOM 1480 O O . SER A 1 177 ? -8.159 -4.884 -13.978 1.00 68.50 177 SER A O 1
#

Secondary structure (DSSP, 8-state):
---HHHHHHHHHHHHHHHHHHHHHHHHHHHHHHHHHHHHHHHHHHHHHHHHHHHHHHHHHHHHHHHHHHHHHHHHHHHHHHHHHHHHHHHHHHHHHHHHTTSHHHHHHHHHT--SS-SEEEESSHHHHTTSTTEEE-TT-SEEEEE-SS-EEEEEHHHHHHHTHHHHHHHHHHHHH-